Protein AF-0000000079068853 (afdb_homodimer)

Sequence (352 aa):
MLELAILGFLYDTPLHGYELRKRLTALIGHVRPVPESTLYPAIKRLEKAGLLARETQPGATAAPRQVLTLTGTGRAQLRDRLASPERADITDENRWFVLLAFLRHLPEPSAQADVLRRRLVFLEEPASFFYEGDRPLRAEEMEDPFRRGVLTIARATGEAELGWLRTTLESLDRHVMLELAILGFLYDTPLHGYELRKRLTALIGHVRPVPESTLYPAIKRLEKAGLLARETQPGATAAPRQVLTLTGTGRAQLRDRLASPERADITDENRWFVLLAFLRHLPEPSAQADVLRRRLVFLEEPASFFYEGDRPLRAEEMEDPFRRGVLTIARATGEAELGWLRTTLESLDRHV

Nearest PDB structures (foldseek):
  8ioi-assembly1_A  TM=6.111E-01  e=5.299E-07  Mycobacterium tuberculosis H37Rv
  5x11-assembly3_D  TM=4.585E-01  e=4.772E-07  Bacillus spizizenii str. W23
  5x11-assembly4_G  TM=4.896E-01  e=1.047E-06  Bacillus spizizenii str. W23
  5x11-assembly4_H  TM=4.583E-01  e=1.103E-06  Bacillus spizizenii str. W23
  5x11-assembly2_E  TM=4.587E-01  e=2.984E-06  Bacillus spizizenii str. W23

Structure (mmCIF, N/CA/C/O backbone):
data_AF-0000000079068853-model_v1
#
loop_
_entity.id
_entity.type
_entity.pdbx_description
1 polymer 'Helix-turn-helix transcriptional regulator'
#
loop_
_atom_site.group_PDB
_atom_site.id
_atom_site.type_symbol
_atom_site.label_atom_id
_atom_site.label_alt_id
_atom_site.label_comp_id
_atom_site.label_asym_id
_atom_site.label_entity_id
_atom_site.label_seq_id
_atom_site.pdbx_PDB_ins_code
_atom_site.Cartn_x
_atom_site.Cartn_y
_atom_site.Cartn_z
_atom_site.occupancy
_atom_site.B_iso_or_equiv
_atom_site.auth_seq_id
_atom_site.auth_comp_id
_atom_site.auth_asym_id
_atom_site.auth_atom_id
_atom_site.pdbx_PDB_model_num
ATOM 1 N N . MET A 1 1 ? 1.707 -4.082 -11.945 1 88.94 1 MET A N 1
ATOM 2 C CA . MET A 1 1 ? 1.135 -4.996 -10.961 1 88.94 1 MET A CA 1
ATOM 3 C C . MET A 1 1 ? 0.088 -5.902 -11.602 1 88.94 1 MET A C 1
ATOM 5 O O . MET A 1 1 ? 0.196 -7.129 -11.531 1 88.94 1 MET A O 1
ATOM 9 N N . LEU A 1 2 ? -0.67 -5.359 -12.477 1 93.5 2 LEU A N 1
ATOM 10 C CA . LEU A 1 2 ? -1.756 -6.129 -13.07 1 93.5 2 LEU A CA 1
ATOM 11 C C . LEU A 1 2 ? -1.21 -7.207 -14.008 1 93.5 2 LEU A C 1
ATOM 13 O O . LEU A 1 2 ? -1.595 -8.375 -13.906 1 93.5 2 LEU A O 1
ATOM 17 N N . GLU A 1 3 ? -0.265 -6.832 -14.812 1 96.5 3 GLU A N 1
ATOM 18 C CA . GLU A 1 3 ? 0.266 -7.789 -15.781 1 96.5 3 GLU A CA 1
ATOM 19 C C . GLU A 1 3 ? 0.997 -8.93 -15.078 1 96.5 3 GLU A C 1
ATOM 21 O O . GLU A 1 3 ? 0.876 -10.094 -15.477 1 96.5 3 GLU A O 1
ATOM 26 N N . LEU A 1 4 ? 1.761 -8.609 -14.086 1 97.31 4 LEU A N 1
ATOM 27 C CA . LEU A 1 4 ? 2.441 -9.656 -13.328 1 97.31 4 LEU A CA 1
ATOM 28 C C . LEU A 1 4 ? 1.437 -10.609 -12.695 1 97.31 4 LEU A C 1
ATOM 30 O O . LEU A 1 4 ? 1.631 -11.828 -12.719 1 97.31 4 LEU A O 1
ATOM 34 N N . ALA A 1 5 ? 0.392 -10.07 -12.172 1 97.56 5 ALA A N 1
ATOM 35 C CA . ALA A 1 5 ? -0.633 -10.883 -11.523 1 97.56 5 ALA A CA 1
ATOM 36 C C . ALA A 1 5 ? -1.357 -11.758 -12.539 1 97.56 5 ALA A C 1
ATOM 38 O O . ALA A 1 5 ? -1.679 -12.914 -12.258 1 97.56 5 ALA A O 1
ATOM 39 N N . ILE A 1 6 ? -1.577 -11.195 -13.703 1 98.06 6 ILE A N 1
ATOM 40 C CA . ILE A 1 6 ? -2.201 -11.984 -14.766 1 98.06 6 ILE A CA 1
ATOM 41 C C . ILE A 1 6 ? -1.315 -13.18 -15.109 1 98.06 6 ILE A C 1
ATOM 43 O O . ILE A 1 6 ? -1.776 -14.32 -15.102 1 98.06 6 ILE A O 1
ATOM 47 N N . LEU A 1 7 ? -0.045 -12.898 -15.406 1 98.44 7 LEU A N 1
ATOM 48 C CA . LEU A 1 7 ? 0.89 -13.961 -15.75 1 98.44 7 LEU A CA 1
ATOM 49 C C . LEU A 1 7 ? 0.996 -14.977 -14.617 1 98.44 7 LEU A C 1
ATOM 51 O O . LEU A 1 7 ? 1.046 -16.188 -14.859 1 98.44 7 LEU A O 1
ATOM 55 N N . GLY A 1 8 ? 1.03 -14.469 -13.438 1 98.44 8 GLY A N 1
ATOM 56 C CA . GLY A 1 8 ? 1.164 -15.328 -12.266 1 98.44 8 GLY A CA 1
ATOM 57 C C . GLY A 1 8 ? 0.011 -16.297 -12.109 1 98.44 8 GLY A C 1
ATOM 58 O O . GLY A 1 8 ? 0.224 -17.5 -11.906 1 98.44 8 GLY A O 1
ATOM 59 N N . PHE A 1 9 ? -1.192 -15.828 -12.172 1 97.94 9 PHE A N 1
ATOM 60 C CA . PHE A 1 9 ? -2.354 -16.703 -12.023 1 97.94 9 PHE A CA 1
ATOM 61 C C . PHE A 1 9 ? -2.424 -17.703 -13.164 1 97.94 9 PHE A C 1
ATOM 63 O O . PHE A 1 9 ? -2.76 -18.875 -12.953 1 97.94 9 PHE A O 1
ATOM 70 N N . LEU A 1 10 ? -2.066 -17.281 -14.359 1 98.06 10 LEU A N 1
ATOM 71 C CA . LEU A 1 10 ? -2.133 -18.172 -15.508 1 98.06 10 LEU A CA 1
ATOM 72 C C . LEU A 1 10 ? -0.995 -19.188 -15.469 1 98.06 10 LEU A C 1
ATOM 74 O O . LEU A 1 10 ? -1.064 -20.234 -16.125 1 98.06 10 LEU A O 1
ATOM 78 N N . TYR A 1 11 ? 0.081 -18.844 -14.852 1 97.81 11 TYR A N 1
ATOM 79 C CA . TYR A 1 11 ? 1.16 -19.797 -14.633 1 97.81 11 TYR A CA 1
ATOM 80 C C . TYR A 1 11 ? 0.673 -21 -13.828 1 97.81 11 TYR A C 1
ATOM 82 O O . TYR A 1 11 ? 1.101 -22.125 -14.062 1 97.81 11 TYR A O 1
ATOM 90 N N . ASP A 1 12 ? -0.224 -20.719 -12.922 1 95.06 12 ASP A N 1
ATOM 91 C CA . ASP A 1 12 ? -0.779 -21.766 -12.078 1 95.06 12 ASP A CA 1
ATOM 92 C C . ASP A 1 12 ? -1.714 -22.672 -12.875 1 95.06 12 ASP A C 1
ATOM 94 O O . ASP A 1 12 ? -1.683 -23.906 -12.719 1 95.06 12 ASP A O 1
ATOM 98 N N . THR A 1 13 ? -2.578 -22.062 -13.656 1 95 13 THR A N 1
ATOM 99 C CA . THR A 1 13 ? -3.566 -22.812 -14.422 1 95 13 THR A CA 1
ATOM 100 C C . THR A 1 13 ? -4.207 -21.922 -15.484 1 95 13 THR A C 1
ATOM 102 O O . THR A 1 13 ? -4.27 -20.703 -15.336 1 95 13 THR A O 1
ATOM 105 N N . PRO A 1 14 ? -4.613 -22.578 -16.578 1 96.5 14 PRO A N 1
ATOM 106 C CA . PRO A 1 14 ? -5.449 -21.812 -17.5 1 96.5 14 PRO A CA 1
ATOM 107 C C . PRO A 1 14 ? -6.742 -21.312 -16.859 1 96.5 14 PRO A C 1
ATOM 109 O O . PRO A 1 14 ? -7.32 -22 -16.016 1 96.5 14 PRO A O 1
ATOM 112 N N . LEU A 1 15 ? -7.168 -20.109 -17.266 1 96.31 15 LEU A N 1
ATOM 113 C CA . LEU A 1 15 ? -8.359 -19.531 -16.656 1 96.31 15 LEU A CA 1
ATOM 114 C C . LEU A 1 15 ? -9.211 -18.812 -17.688 1 96.31 15 LEU A C 1
ATOM 116 O O . LEU A 1 15 ? -8.688 -18.281 -18.672 1 96.31 15 LEU A O 1
ATOM 120 N N . HIS A 1 16 ? -10.523 -18.828 -17.406 1 94.69 16 HIS A N 1
ATOM 121 C CA . HIS A 1 16 ? -11.383 -17.922 -18.141 1 94.69 16 HIS A CA 1
ATOM 122 C C . HIS A 1 16 ? -11.281 -16.5 -17.609 1 94.69 16 HIS A C 1
ATOM 124 O O . HIS A 1 16 ? -10.805 -16.281 -16.484 1 94.69 16 HIS A O 1
ATOM 130 N N . GLY A 1 17 ? -11.672 -15.578 -18.469 1 93.38 17 GLY A N 1
ATOM 131 C CA . GLY A 1 17 ? -11.586 -14.18 -18.094 1 93.38 17 GLY A CA 1
ATOM 132 C C . GLY A 1 17 ? -12.289 -13.859 -16.797 1 93.38 17 GLY A C 1
ATOM 133 O O . GLY A 1 17 ? -11.758 -13.109 -15.961 1 93.38 17 GLY A O 1
ATOM 134 N N . TYR A 1 18 ? -13.367 -14.484 -16.641 1 91.75 18 TYR A N 1
ATOM 135 C CA . TYR A 1 18 ? -14.164 -14.234 -15.445 1 91.75 18 TYR A CA 1
ATOM 136 C C . TYR A 1 18 ? -13.43 -14.68 -14.188 1 91.75 18 TYR A C 1
ATOM 138 O O . TYR A 1 18 ? -13.352 -13.938 -13.203 1 91.75 18 TYR A O 1
ATOM 146 N N . GLU A 1 19 ? -12.984 -15.836 -14.172 1 93.69 19 GLU A N 1
ATOM 147 C CA . GLU A 1 19 ? -12.266 -16.375 -13.023 1 93.69 19 GLU A CA 1
ATOM 148 C C . GLU A 1 19 ? -10.977 -15.602 -12.766 1 93.69 19 GLU A C 1
ATOM 150 O O . GLU A 1 19 ? -10.609 -15.359 -11.609 1 93.69 19 GLU A O 1
ATOM 155 N N . LEU A 1 20 ? -10.32 -15.266 -13.805 1 95.75 20 LEU A N 1
ATOM 156 C CA . LEU A 1 20 ? -9.109 -14.461 -13.68 1 95.75 20 LEU A CA 1
ATOM 157 C C . LEU A 1 20 ? -9.406 -13.125 -13 1 95.75 20 LEU A C 1
ATOM 159 O O . LEU A 1 20 ? -8.688 -12.711 -12.094 1 95.75 20 LEU A O 1
ATOM 163 N N . ARG A 1 21 ? -10.469 -12.492 -13.398 1 94.62 21 ARG A N 1
ATOM 164 C CA . ARG A 1 21 ? -10.844 -11.211 -12.82 1 94.62 21 ARG A CA 1
ATOM 165 C C . ARG A 1 21 ? -11.141 -11.352 -11.328 1 94.62 21 ARG A C 1
ATOM 167 O O . ARG A 1 21 ? -10.75 -10.492 -10.531 1 94.62 21 ARG A O 1
ATOM 174 N N . LYS A 1 22 ? -11.797 -12.391 -10.977 1 92.94 22 LYS A N 1
ATOM 175 C CA . LYS A 1 22 ? -12.133 -12.641 -9.578 1 92.94 22 LYS A CA 1
ATOM 176 C C . LYS A 1 22 ? -10.867 -12.781 -8.727 1 92.94 22 LYS A C 1
ATOM 178 O O . LYS A 1 22 ? -10.758 -12.156 -7.668 1 92.94 22 LYS A O 1
ATOM 183 N N . ARG A 1 23 ? -9.945 -13.539 -9.203 1 94.88 23 ARG A N 1
ATOM 184 C CA . ARG A 1 23 ? -8.711 -13.758 -8.469 1 94.88 23 ARG A CA 1
ATOM 185 C C . ARG A 1 23 ? -7.867 -12.492 -8.406 1 94.88 23 ARG A C 1
ATOM 187 O O . ARG A 1 23 ? -7.273 -12.18 -7.371 1 94.88 23 ARG A O 1
ATOM 194 N N . LEU A 1 24 ? -7.859 -11.805 -9.508 1 95.69 24 LEU A N 1
ATOM 195 C CA . LEU A 1 24 ? -7.133 -10.547 -9.555 1 95.69 24 LEU A CA 1
ATOM 196 C C . LEU A 1 24 ? -7.727 -9.539 -8.57 1 95.69 24 LEU A C 1
ATOM 198 O O . LEU A 1 24 ? -6.988 -8.859 -7.852 1 95.69 24 LEU A O 1
ATOM 202 N N . THR A 1 25 ? -9.031 -9.477 -8.523 1 93 25 THR A N 1
ATOM 203 C CA . THR A 1 25 ? -9.711 -8.555 -7.621 1 93 25 THR A CA 1
ATOM 204 C C . THR A 1 25 ? -9.375 -8.875 -6.168 1 93 25 THR A C 1
ATOM 206 O O . THR A 1 25 ? -9.156 -7.969 -5.363 1 93 25 THR A O 1
ATOM 209 N N . ALA A 1 26 ? -9.312 -10.094 -5.848 1 92.44 26 ALA A N 1
ATOM 210 C CA . ALA A 1 26 ? -8.984 -10.508 -4.484 1 92.44 26 ALA A CA 1
ATOM 211 C C . ALA A 1 26 ? -7.555 -10.117 -4.121 1 92.44 26 ALA A C 1
ATOM 213 O O . ALA A 1 26 ? -7.301 -9.625 -3.02 1 92.44 26 ALA A O 1
ATOM 214 N N . LEU A 1 27 ? -6.664 -10.258 -5.023 1 94.06 27 LEU A N 1
ATOM 215 C CA . LEU A 1 27 ? -5.246 -10.094 -4.727 1 94.06 27 LEU A CA 1
ATOM 216 C C . LEU A 1 27 ? -4.84 -8.633 -4.809 1 94.06 27 LEU A C 1
ATOM 218 O O . LEU A 1 27 ? -4.082 -8.141 -3.965 1 94.06 27 LEU A O 1
ATOM 222 N N . ILE A 1 28 ? -5.344 -7.992 -5.824 1 90.5 28 ILE A N 1
ATOM 223 C CA . ILE A 1 28 ? -4.797 -6.66 -6.035 1 90.5 28 ILE A CA 1
ATOM 224 C C . ILE A 1 28 ? -5.914 -5.621 -5.957 1 90.5 28 ILE A C 1
ATOM 226 O O . ILE A 1 28 ? -5.656 -4.418 -5.969 1 90.5 28 ILE A O 1
ATOM 230 N N . GLY A 1 29 ? -7.207 -6.207 -5.977 1 71.5 29 GLY A N 1
ATOM 231 C CA . GLY A 1 29 ? -8.352 -5.316 -6.086 1 71.5 29 GLY A CA 1
ATOM 232 C C . GLY A 1 29 ? -8.836 -4.801 -4.746 1 71.5 29 GLY A C 1
ATOM 233 O O . GLY A 1 29 ? -9.953 -4.277 -4.641 1 71.5 29 GLY A O 1
ATOM 234 N N . HIS A 1 30 ? -8.109 -5.266 -3.639 1 62.53 30 HIS A N 1
ATOM 235 C CA . HIS A 1 30 ? -8.633 -4.93 -2.318 1 62.53 30 HIS A CA 1
ATOM 236 C C . HIS A 1 30 ? -9.531 -3.699 -2.381 1 62.53 30 HIS A C 1
ATOM 238 O O . HIS A 1 30 ? -10.562 -3.641 -1.705 1 62.53 30 HIS A O 1
ATOM 244 N N . VAL A 1 31 ? -9 -2.586 -3.066 1 55.19 31 VAL A N 1
ATOM 245 C CA . VAL A 1 31 ? -9.562 -1.239 -3.082 1 55.19 31 VAL A CA 1
ATOM 246 C C . VAL A 1 31 ? -10.805 -1.206 -3.979 1 55.19 31 VAL A C 1
ATOM 248 O O . VAL A 1 31 ? -11.797 -0.563 -3.646 1 55.19 31 VAL A O 1
ATOM 251 N N . ARG A 1 32 ? -10.719 -1.791 -5.004 1 63.94 32 ARG A N 1
ATOM 252 C CA . ARG A 1 32 ? -11.68 -1.741 -6.102 1 63.94 32 ARG A CA 1
ATOM 253 C C . ARG A 1 32 ? -11.516 -2.947 -7.023 1 63.94 32 ARG A C 1
ATOM 255 O O . ARG A 1 32 ? -10.406 -3.285 -7.426 1 63.94 32 ARG A O 1
ATOM 262 N N . PRO A 1 33 ? -12.711 -3.516 -7.211 1 79.38 33 PRO A N 1
ATOM 263 C CA . PRO A 1 33 ? -12.617 -4.613 -8.18 1 79.38 33 PRO A CA 1
ATOM 264 C C . PRO A 1 33 ? -11.883 -4.211 -9.453 1 79.38 33 PRO A C 1
ATOM 266 O O . PRO A 1 33 ? -11.93 -3.045 -9.859 1 79.38 33 PRO A O 1
ATOM 269 N N . VAL A 1 34 ? -11.07 -5.02 -9.984 1 90.62 34 VAL A N 1
ATOM 270 C CA . VAL A 1 34 ? -10.422 -4.789 -11.273 1 90.62 34 VAL A CA 1
ATOM 271 C C . VAL A 1 34 ? -11.477 -4.656 -12.367 1 90.62 34 VAL A C 1
ATOM 273 O O . VAL A 1 34 ? -12.156 -5.625 -12.703 1 90.62 34 VAL A O 1
ATOM 276 N N . PRO A 1 35 ? -11.562 -3.422 -12.82 1 91.5 35 PRO A N 1
ATOM 277 C CA . PRO A 1 35 ? -12.57 -3.256 -13.867 1 91.5 35 PRO A CA 1
ATOM 278 C C . PRO A 1 35 ? -12.258 -4.07 -15.125 1 91.5 35 PRO A C 1
ATOM 280 O O . PRO A 1 35 ? -11.086 -4.238 -15.477 1 91.5 35 PRO A O 1
ATOM 283 N N . GLU A 1 36 ? -13.328 -4.477 -15.812 1 92.19 36 GLU A N 1
ATOM 284 C CA . GLU A 1 36 ? -13.172 -5.184 -17.078 1 92.19 36 GLU A CA 1
ATOM 285 C C . GLU A 1 36 ? -12.469 -4.309 -18.109 1 92.19 36 GLU A C 1
ATOM 287 O O . GLU A 1 36 ? -11.688 -4.805 -18.922 1 92.19 36 GLU A O 1
ATOM 292 N N . SER A 1 37 ? -12.773 -3.041 -18.109 1 94.19 37 SER A N 1
ATOM 293 C CA . SER A 1 37 ? -12.234 -2.088 -19.078 1 94.19 37 SER A CA 1
ATOM 294 C C . SER A 1 37 ? -10.719 -1.946 -18.922 1 94.19 37 SER A C 1
ATOM 296 O O . SER A 1 37 ? -10.047 -1.449 -19.828 1 94.19 37 SER A O 1
ATOM 298 N N . THR A 1 38 ? -10.156 -2.414 -17.828 1 94.12 38 THR A N 1
ATOM 299 C CA . THR A 1 38 ? -8.719 -2.406 -17.594 1 94.12 38 THR A CA 1
ATOM 300 C C . THR A 1 38 ? -8.117 -3.771 -17.891 1 94.12 38 THR A C 1
ATOM 302 O O . THR A 1 38 ? -7.035 -3.861 -18.484 1 94.12 38 THR A O 1
ATOM 305 N N . LEU A 1 39 ? -8.82 -4.812 -17.453 1 95.69 39 LEU A N 1
ATOM 306 C CA . LEU A 1 39 ? -8.312 -6.18 -17.531 1 95.69 39 LEU A CA 1
ATOM 307 C C . LEU A 1 39 ? -8.18 -6.633 -18.984 1 95.69 39 LEU A C 1
ATOM 309 O O . LEU A 1 39 ? -7.141 -7.156 -19.391 1 95.69 39 LEU A O 1
ATOM 313 N N . TYR A 1 40 ? -9.148 -6.383 -19.781 1 95.44 40 TYR A N 1
ATOM 314 C CA . TYR A 1 40 ? -9.188 -7.004 -21.094 1 95.44 40 TYR A CA 1
ATOM 315 C C . TYR A 1 40 ? -8.195 -6.348 -22.047 1 95.44 40 TYR A C 1
ATOM 317 O O . TYR A 1 40 ? -7.52 -7.031 -22.812 1 95.44 40 TYR A O 1
ATOM 325 N N . PRO A 1 41 ? -8.062 -5.066 -22.031 1 97.25 41 PRO A N 1
ATOM 326 C CA . PRO A 1 41 ? -6.969 -4.48 -22.812 1 97.25 41 PRO A CA 1
ATOM 327 C C . PRO A 1 41 ? -5.598 -5.008 -22.391 1 97.25 41 PRO A C 1
ATOM 329 O O . PRO A 1 41 ? -4.727 -5.219 -23.234 1 97.25 41 PRO A O 1
ATOM 332 N N . ALA A 1 42 ? -5.398 -5.219 -21.094 1 97.44 42 ALA A N 1
ATOM 333 C CA . ALA A 1 42 ? -4.137 -5.781 -20.609 1 97.44 42 ALA A CA 1
ATOM 334 C C . ALA A 1 42 ? -3.922 -7.191 -21.156 1 97.44 42 ALA A C 1
ATOM 336 O O . ALA A 1 42 ? -2.82 -7.535 -21.594 1 97.44 42 ALA A O 1
ATOM 337 N N . ILE A 1 43 ? -4.961 -7.949 -21.141 1 97.25 43 ILE A N 1
ATOM 338 C CA . ILE A 1 43 ? -4.895 -9.305 -21.688 1 97.25 43 ILE A CA 1
ATOM 339 C C . ILE A 1 43 ? -4.543 -9.242 -23.172 1 97.25 43 ILE A C 1
ATOM 341 O O . ILE A 1 43 ? -3.693 -10 -23.641 1 97.25 43 ILE A O 1
ATOM 345 N N . LYS A 1 44 ? -5.18 -8.375 -23.859 1 97.06 44 LYS A N 1
ATOM 346 C CA . LYS A 1 44 ? -4.93 -8.219 -25.281 1 97.06 44 LYS A CA 1
ATOM 347 C C . LYS A 1 44 ? -3.475 -7.844 -25.547 1 97.06 44 LYS A C 1
ATOM 349 O O . LYS A 1 44 ? -2.852 -8.367 -26.469 1 97.06 44 LYS A O 1
ATOM 354 N N . ARG A 1 45 ? -2.932 -6.922 -24.781 1 98 45 ARG A N 1
ATOM 355 C CA . ARG A 1 45 ? -1.537 -6.512 -24.906 1 98 45 ARG A CA 1
ATOM 356 C C . ARG A 1 45 ? -0.598 -7.695 -24.688 1 98 45 ARG A C 1
ATOM 358 O O . ARG A 1 45 ? 0.377 -7.867 -25.422 1 98 45 ARG A O 1
ATOM 365 N N . LEU A 1 46 ? -0.882 -8.492 -23.703 1 98.31 46 LEU A N 1
ATOM 366 C CA . LEU A 1 46 ? -0.047 -9.641 -23.375 1 98.31 46 LEU A CA 1
ATOM 367 C C . LEU A 1 46 ? -0.135 -10.695 -24.469 1 98.31 46 LEU A C 1
ATOM 369 O O . LEU A 1 46 ? 0.858 -11.359 -24.781 1 98.31 46 LEU A O 1
ATOM 373 N N . GLU A 1 47 ? -1.296 -10.867 -25.016 1 97.62 47 GLU A N 1
ATOM 374 C CA . GLU A 1 47 ? -1.479 -11.789 -26.125 1 97.62 47 GLU A CA 1
ATOM 375 C C . GLU A 1 47 ? -0.693 -11.328 -27.359 1 97.62 47 GLU A C 1
ATOM 377 O O . GLU A 1 47 ? -0.007 -12.133 -27.984 1 97.62 47 GLU A O 1
ATOM 382 N N . LYS A 1 48 ? -0.819 -10.047 -27.672 1 98 48 LYS A N 1
ATOM 383 C CA . LYS A 1 48 ? -0.102 -9.484 -28.812 1 98 48 LYS A CA 1
ATOM 384 C C . LYS A 1 48 ? 1.407 -9.633 -28.641 1 98 48 LYS A C 1
ATOM 386 O O . LYS A 1 48 ? 2.133 -9.836 -29.625 1 98 48 LYS A O 1
ATOM 391 N N . ALA A 1 49 ? 1.855 -9.586 -27.422 1 98.19 49 ALA A N 1
ATOM 392 C CA . ALA A 1 49 ? 3.277 -9.719 -27.109 1 98.19 49 ALA A CA 1
ATOM 393 C C . ALA A 1 49 ? 3.703 -11.188 -27.109 1 98.19 49 ALA A C 1
ATOM 395 O O . ALA A 1 49 ? 4.879 -11.5 -26.906 1 98.19 49 ALA A O 1
ATOM 396 N N . GLY A 1 50 ? 2.719 -12.086 -27.25 1 98.19 50 GLY A N 1
ATOM 397 C CA . GLY A 1 50 ? 3.008 -13.508 -27.344 1 98.19 50 GLY A CA 1
ATOM 398 C C . GLY A 1 50 ? 3.156 -14.18 -25.984 1 98.19 50 GLY A C 1
ATOM 399 O O . GLY A 1 50 ? 3.699 -15.281 -25.891 1 98.19 50 GLY A O 1
ATOM 400 N N . LEU A 1 51 ? 2.717 -13.586 -24.922 1 98.5 51 LEU A N 1
ATOM 401 C CA . LEU A 1 51 ? 2.934 -14.086 -23.562 1 98.5 51 LEU A CA 1
ATOM 402 C C . LEU A 1 51 ? 1.782 -14.992 -23.141 1 98.5 51 LEU A C 1
ATOM 404 O O . LEU A 1 51 ? 1.941 -15.82 -22.234 1 98.5 51 LEU A O 1
ATOM 408 N N . LEU A 1 52 ? 0.606 -14.789 -23.656 1 97.62 52 LEU A N 1
ATOM 409 C CA . LEU A 1 52 ? -0.5 -15.703 -23.406 1 97.62 52 LEU A CA 1
ATOM 410 C C . LEU A 1 52 ? -1.293 -15.953 -24.688 1 97.62 52 LEU A C 1
ATOM 412 O O . LEU A 1 52 ? -1.093 -15.273 -25.703 1 97.62 52 LEU A O 1
ATOM 416 N N . ALA A 1 53 ? -2.033 -17.031 -24.672 1 97.06 53 ALA A N 1
ATOM 417 C CA . ALA A 1 53 ? -2.902 -17.422 -25.781 1 97.06 53 ALA A CA 1
ATOM 418 C C . ALA A 1 53 ? -4.348 -17.562 -25.328 1 97.06 53 ALA A C 1
ATOM 420 O O . ALA A 1 53 ? -4.605 -17.844 -24.156 1 97.06 53 ALA A O 1
ATOM 421 N N . ARG A 1 54 ? -5.188 -17.281 -26.266 1 93 54 ARG A N 1
ATOM 422 C CA . ARG A 1 54 ? -6.621 -17.391 -26.031 1 93 54 ARG A CA 1
ATOM 423 C C . ARG A 1 54 ? -7.2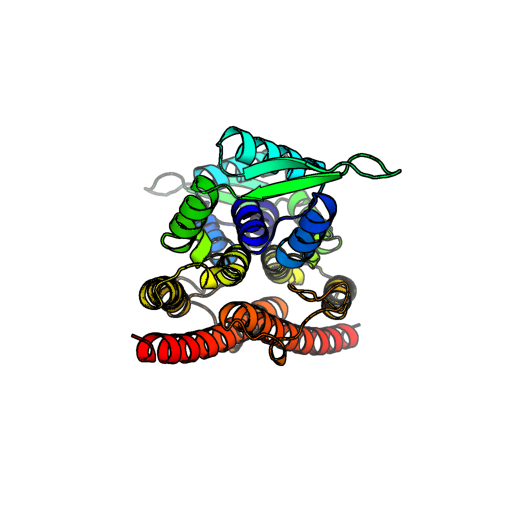46 -18.453 -26.938 1 93 54 ARG A C 1
ATOM 425 O O . ARG A 1 54 ? -6.98 -18.469 -28.141 1 93 54 ARG A O 1
ATOM 432 N N . GLU A 1 55 ? -7.91 -19.375 -26.359 1 89.5 55 GLU A N 1
ATOM 433 C CA . GLU A 1 55 ? -8.594 -20.391 -27.156 1 89.5 55 GLU A CA 1
ATOM 434 C C . GLU A 1 55 ? -10.078 -20.453 -26.797 1 89.5 55 GLU A C 1
ATOM 436 O O . GLU A 1 55 ? -10.445 -20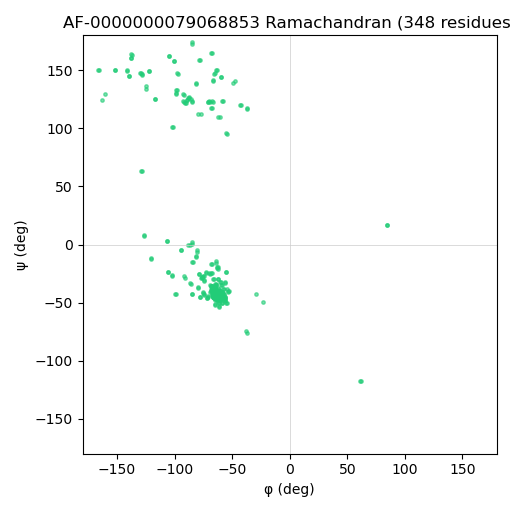.375 -25.625 1 89.5 55 GLU A O 1
ATOM 441 N N . THR A 1 56 ? -10.812 -20.531 -27.844 1 83.81 56 THR A N 1
ATOM 442 C CA . THR A 1 56 ? -12.25 -20.656 -27.641 1 83.81 56 THR A CA 1
ATOM 443 C C . THR A 1 56 ? -12.617 -22.109 -27.297 1 83.81 56 THR A C 1
ATOM 445 O O . THR A 1 56 ? -12.164 -23.031 -27.969 1 83.81 56 THR A O 1
ATOM 448 N N . GLN A 1 57 ? -13.031 -22.344 -26.156 1 74.06 57 GLN A N 1
ATOM 449 C CA . GLN A 1 57 ? -13.539 -23.672 -25.828 1 74.06 57 GLN A CA 1
ATOM 450 C C . GLN A 1 57 ? -15.016 -23.797 -26.188 1 74.06 57 GLN A C 1
ATOM 452 O O . GLN A 1 57 ? -15.805 -22.891 -25.906 1 74.06 57 GLN A O 1
ATOM 457 N N . PRO A 1 58 ? -15.281 -24.891 -27.031 1 62.44 58 PRO A N 1
ATOM 458 C CA . PRO A 1 58 ? -16.656 -25.109 -27.469 1 62.44 58 PRO A CA 1
ATOM 459 C C . PRO A 1 58 ? -17.641 -25.219 -26.312 1 62.44 58 PRO A C 1
ATOM 461 O O . PRO A 1 58 ? -17.297 -25.766 -25.25 1 62.44 58 PRO A O 1
ATOM 464 N N . GLY A 1 59 ? -18.234 -24.219 -26 1 57 59 GLY A N 1
ATOM 465 C CA . GLY A 1 59 ? -19.266 -24.469 -25 1 57 59 GLY A CA 1
ATOM 466 C C . GLY A 1 59 ? -20.453 -25.234 -25.531 1 57 59 GLY A C 1
ATOM 467 O O . GLY A 1 59 ? -20.672 -25.266 -26.75 1 57 59 GLY A O 1
ATOM 468 N N . ALA A 1 60 ? -20.844 -26.453 -24.953 1 54.19 60 ALA A N 1
ATOM 469 C CA . ALA A 1 60 ? -22.016 -27.156 -25.484 1 54.19 60 ALA A CA 1
ATOM 470 C C . ALA A 1 60 ? -23.109 -26.172 -25.906 1 54.19 60 ALA A C 1
ATOM 472 O O . ALA A 1 60 ? -23.625 -26.234 -27.031 1 54.19 60 ALA A O 1
ATOM 473 N N . THR A 1 61 ? -23.781 -25.641 -24.984 1 55.78 61 THR A N 1
ATOM 474 C CA . THR A 1 61 ? -24.969 -24.828 -25.172 1 55.78 61 THR A CA 1
ATOM 475 C C . THR A 1 61 ? -24.672 -23.344 -24.938 1 55.78 61 THR A C 1
ATOM 477 O O . THR A 1 61 ? -25.484 -22.484 -25.25 1 55.78 61 THR A O 1
ATOM 480 N N . ALA A 1 62 ? -23.641 -23.047 -24.188 1 57.91 62 ALA A N 1
ATOM 481 C CA . ALA A 1 62 ? -23.438 -21.688 -23.688 1 57.91 62 ALA A CA 1
ATOM 482 C C . ALA A 1 62 ? -22.406 -20.938 -24.531 1 57.91 62 ALA A C 1
ATOM 484 O O . ALA A 1 62 ? -21.625 -21.547 -25.25 1 57.91 62 ALA A O 1
ATOM 485 N N . ALA A 1 63 ? -22.5 -19.672 -24.453 1 59.69 63 ALA A N 1
ATOM 486 C CA . ALA A 1 63 ? -21.609 -18.719 -25.125 1 59.69 63 ALA A CA 1
ATOM 487 C C . ALA A 1 63 ? -20.156 -19.156 -25.016 1 59.69 63 ALA A C 1
ATOM 489 O O . ALA A 1 63 ? -19.719 -19.578 -23.953 1 59.69 63 ALA A O 1
ATOM 490 N N . PRO A 1 64 ? -19.625 -19.344 -26.141 1 61.38 64 PRO A N 1
ATOM 491 C CA . PRO A 1 64 ? -18.203 -19.734 -26.156 1 61.38 64 PRO A CA 1
ATOM 492 C C . PRO A 1 64 ? -17.391 -19.031 -25.078 1 61.38 64 PRO A C 1
ATOM 494 O O . PRO A 1 64 ? -17.578 -17.828 -24.828 1 61.38 64 PRO A O 1
ATOM 497 N N . ARG A 1 65 ? -16.828 -19.766 -24.156 1 78.38 65 ARG A N 1
ATOM 498 C CA . ARG A 1 65 ? -15.945 -19.172 -23.156 1 78.38 65 ARG A CA 1
ATOM 499 C C . ARG A 1 65 ? -14.492 -19.219 -23.609 1 78.38 65 ARG A C 1
ATOM 501 O O . ARG A 1 65 ? -14.039 -20.219 -24.172 1 78.38 65 ARG A O 1
ATOM 508 N N . GLN A 1 66 ? -13.859 -18.125 -23.547 1 88.5 66 GLN A N 1
ATOM 509 C CA . GLN A 1 66 ? -12.445 -18.016 -23.906 1 88.5 66 GLN A CA 1
ATOM 510 C C . GLN A 1 66 ? -11.547 -18.375 -22.734 1 88.5 66 GLN A C 1
ATOM 512 O O . GLN A 1 66 ? -11.734 -17.875 -21.625 1 88.5 66 GLN A O 1
ATOM 517 N N . VAL A 1 67 ? -10.703 -19.391 -23.047 1 95.56 67 VAL A N 1
ATOM 518 C CA . VAL A 1 67 ? -9.742 -19.812 -22.031 1 95.56 67 VAL A CA 1
ATOM 519 C C . VAL A 1 67 ? -8.391 -19.156 -22.312 1 95.56 67 VAL A C 1
ATOM 521 O O . VAL A 1 67 ? -7.918 -19.156 -23.453 1 95.56 67 VAL A O 1
ATOM 524 N N . LEU A 1 68 ? -7.812 -18.609 -21.266 1 97.69 68 LEU A N 1
ATOM 525 C CA . LEU A 1 68 ? -6.496 -17.969 -21.328 1 97.69 68 LEU A CA 1
ATOM 526 C C . LEU A 1 68 ? -5.414 -18.922 -20.828 1 97.69 68 LEU A C 1
ATOM 528 O O . LEU A 1 68 ? -5.562 -19.531 -19.75 1 97.69 68 LEU A O 1
ATOM 532 N N . THR A 1 69 ? -4.359 -19.062 -21.609 1 97.62 69 THR A N 1
ATOM 533 C CA . THR A 1 69 ? -3.227 -19.906 -21.234 1 97.62 69 THR A CA 1
ATOM 534 C C . THR A 1 69 ? -1.912 -19.156 -21.391 1 97.62 69 THR A C 1
ATOM 536 O O . THR A 1 69 ? -1.781 -18.312 -22.297 1 97.62 69 THR A O 1
ATOM 539 N N . LEU A 1 70 ? -0.979 -19.484 -20.531 1 97.56 70 LEU A N 1
ATOM 540 C CA . LEU A 1 70 ? 0.346 -18.891 -20.672 1 97.56 70 LEU A CA 1
ATOM 541 C C . LEU A 1 70 ? 1.167 -19.625 -21.719 1 97.56 70 LEU A C 1
ATOM 543 O O . LEU A 1 70 ? 1.134 -20.859 -21.797 1 97.56 70 LEU A O 1
ATOM 547 N N . THR A 1 71 ? 1.87 -18.859 -22.5 1 98.06 71 THR A N 1
ATOM 548 C CA . THR A 1 71 ? 2.797 -19.484 -23.438 1 98.06 71 THR A CA 1
ATOM 549 C C . THR A 1 71 ? 4.137 -19.766 -22.766 1 98.06 71 THR A C 1
ATOM 551 O O . THR A 1 71 ? 4.359 -19.375 -21.625 1 98.06 71 THR A O 1
ATOM 554 N N . GLY A 1 72 ? 5.012 -20.469 -23.547 1 98.12 72 GLY A N 1
ATOM 555 C CA . GLY A 1 72 ? 6.367 -20.656 -23.062 1 98.12 72 GLY A CA 1
ATOM 556 C C . GLY A 1 72 ? 7.094 -19.359 -22.797 1 98.12 72 GLY A C 1
ATOM 557 O O . GLY A 1 72 ? 7.785 -19.219 -21.781 1 98.12 72 GLY A O 1
ATOM 558 N N . THR A 1 73 ? 6.914 -18.469 -23.688 1 98.38 73 THR A N 1
ATOM 559 C CA . THR A 1 73 ? 7.52 -17.141 -23.547 1 98.38 73 THR A CA 1
ATOM 560 C C . THR A 1 73 ? 6.961 -16.422 -22.312 1 98.38 73 THR A C 1
ATOM 562 O O . THR A 1 73 ? 7.703 -15.742 -21.594 1 98.38 73 THR A O 1
ATOM 565 N N . GLY A 1 74 ? 5.66 -16.547 -22.109 1 98.38 74 GLY A N 1
ATOM 566 C CA . GLY A 1 74 ? 5.035 -15.945 -20.938 1 98.38 74 GLY A CA 1
ATOM 567 C C . GLY A 1 74 ? 5.559 -16.5 -19.625 1 98.38 74 GLY A C 1
ATOM 568 O O . GLY A 1 74 ? 5.777 -15.75 -18.672 1 98.38 74 GLY A O 1
ATOM 569 N N . ARG A 1 75 ? 5.773 -17.781 -19.609 1 98.19 75 ARG A N 1
ATOM 570 C CA . ARG A 1 75 ? 6.324 -18.438 -18.422 1 98.19 75 ARG A CA 1
ATOM 571 C C . ARG A 1 75 ? 7.734 -17.938 -18.125 1 98.19 75 ARG A C 1
ATOM 573 O O . ARG A 1 75 ? 8.062 -17.641 -16.984 1 98.19 75 ARG A O 1
ATOM 580 N N . ALA A 1 76 ? 8.477 -17.828 -19.203 1 98 76 ALA A N 1
ATOM 581 C CA . ALA A 1 76 ? 9.844 -17.344 -19.047 1 98 76 ALA A CA 1
ATOM 582 C C . ALA A 1 76 ? 9.867 -15.898 -18.578 1 98 76 ALA A C 1
ATOM 584 O O . ALA A 1 76 ? 10.672 -15.531 -17.719 1 98 76 ALA A O 1
ATOM 585 N N . GLN A 1 77 ? 9.023 -15.133 -19.125 1 97.81 77 GLN A N 1
ATOM 586 C CA . GLN A 1 77 ? 8.969 -13.727 -18.766 1 97.81 77 GLN A CA 1
ATOM 587 C C . GLN A 1 77 ? 8.555 -13.555 -17.297 1 97.81 77 GLN A C 1
ATOM 589 O O . GLN A 1 77 ? 9.086 -12.695 -16.594 1 97.81 77 GLN A O 1
ATOM 594 N N . LEU A 1 78 ? 7.566 -14.344 -16.875 1 98.19 78 LEU A N 1
ATOM 595 C CA . LEU A 1 78 ? 7.176 -14.273 -15.461 1 98.19 78 LEU A CA 1
ATOM 596 C C . LEU A 1 78 ? 8.359 -14.562 -14.555 1 98.19 78 LEU A C 1
ATOM 598 O O . LEU A 1 78 ? 8.625 -13.812 -13.609 1 98.19 78 LEU A O 1
ATOM 602 N N . ARG A 1 79 ? 9.062 -15.586 -14.867 1 98.25 79 ARG A N 1
ATOM 603 C CA . ARG A 1 79 ? 10.203 -15.977 -14.039 1 98.25 79 ARG A CA 1
ATOM 604 C C . ARG A 1 79 ? 11.273 -14.891 -14.039 1 98.25 79 ARG A C 1
ATOM 606 O O . ARG A 1 79 ? 11.867 -14.594 -12.992 1 98.25 79 ARG A O 1
ATOM 613 N N . ASP A 1 80 ? 11.477 -14.328 -15.195 1 97.69 80 ASP A N 1
ATOM 614 C CA . ASP A 1 80 ? 12.461 -13.25 -15.297 1 97.69 80 ASP A CA 1
ATOM 615 C C . ASP A 1 80 ? 12.055 -12.055 -14.438 1 97.69 80 ASP A C 1
ATOM 617 O O . ASP A 1 80 ? 12.891 -11.477 -13.734 1 97.69 80 ASP A O 1
ATOM 621 N N . ARG A 1 81 ? 10.805 -11.688 -14.469 1 97.69 81 ARG A N 1
ATOM 622 C CA . ARG A 1 81 ? 10.305 -10.555 -13.703 1 97.69 81 ARG A CA 1
ATOM 623 C C . ARG A 1 81 ? 10.359 -10.836 -12.203 1 97.69 81 ARG A C 1
ATOM 625 O O . ARG A 1 81 ? 10.672 -9.945 -11.414 1 97.69 81 ARG A O 1
ATOM 632 N N . LEU A 1 82 ? 10.086 -12.07 -11.82 1 98.44 82 LEU A N 1
ATOM 633 C CA . LEU A 1 82 ? 10.156 -12.445 -10.406 1 98.44 82 LEU A CA 1
ATOM 634 C C . LEU A 1 82 ? 11.594 -12.406 -9.906 1 98.44 82 LEU A C 1
ATOM 636 O O . LEU A 1 82 ? 11.852 -12 -8.773 1 98.44 82 LEU A O 1
ATOM 640 N N . ALA A 1 83 ? 12.484 -12.789 -10.734 1 98.06 83 ALA A N 1
ATOM 641 C CA . ALA A 1 83 ? 13.883 -12.891 -10.344 1 98.06 83 ALA A CA 1
ATOM 642 C C . ALA A 1 83 ? 14.539 -11.516 -10.281 1 98.06 83 ALA A C 1
ATOM 644 O O . ALA A 1 83 ? 15.531 -11.32 -9.562 1 98.06 83 ALA A O 1
ATOM 645 N N . SER A 1 84 ? 14.031 -10.578 -11.094 1 97.31 84 SER A N 1
ATOM 646 C CA . SER A 1 84 ? 14.617 -9.25 -11.18 1 97.31 84 SER A CA 1
ATOM 647 C C . SER A 1 84 ? 13.562 -8.164 -10.984 1 97.31 84 SER A C 1
ATOM 649 O O . SER A 1 84 ? 13.367 -7.316 -11.859 1 97.31 84 SER A O 1
ATOM 651 N N . PRO A 1 85 ? 13 -8.188 -9.797 1 97.06 85 PRO A N 1
ATOM 652 C CA . PRO A 1 85 ? 11.969 -7.176 -9.562 1 97.06 85 PRO A CA 1
ATOM 653 C C . PRO A 1 85 ? 12.516 -5.75 -9.586 1 97.06 85 PRO A C 1
ATOM 655 O O . PRO A 1 85 ? 13.672 -5.527 -9.219 1 97.06 85 PRO A O 1
ATOM 658 N N . GLU A 1 86 ? 11.734 -4.863 -10.023 1 93.62 86 GLU A N 1
ATOM 659 C CA . GLU A 1 86 ? 12.078 -3.447 -9.953 1 93.62 86 GLU A CA 1
ATOM 660 C C . GLU A 1 86 ? 12.102 -2.951 -8.516 1 93.62 86 GLU A C 1
ATOM 662 O O . GLU A 1 86 ? 11.547 -3.6 -7.621 1 93.62 86 GLU A O 1
ATOM 667 N N . ARG A 1 87 ? 12.703 -1.798 -8.344 1 91.81 87 ARG A N 1
ATOM 668 C CA . ARG A 1 87 ? 12.789 -1.228 -7.004 1 91.81 87 ARG A CA 1
ATOM 669 C C . ARG A 1 87 ? 11.398 -1.065 -6.387 1 91.81 87 ARG A C 1
ATOM 671 O O . ARG A 1 87 ? 11.195 -1.382 -5.215 1 91.81 87 ARG A O 1
ATOM 678 N N . ALA A 1 88 ? 10.453 -0.593 -7.156 1 91 88 ALA A N 1
ATOM 679 C CA . ALA A 1 88 ? 9.102 -0.352 -6.66 1 91 88 ALA A CA 1
ATOM 680 C C . ALA A 1 88 ? 8.445 -1.652 -6.203 1 91 88 ALA A C 1
ATOM 682 O O . ALA A 1 88 ? 7.629 -1.652 -5.281 1 91 88 ALA A O 1
ATOM 683 N N . ASP A 1 89 ? 8.797 -2.818 -6.797 1 94.5 89 ASP A N 1
ATOM 684 C CA . ASP A 1 89 ? 8.258 -4.117 -6.398 1 94.5 89 ASP A CA 1
ATOM 685 C C . ASP A 1 89 ? 8.711 -4.484 -4.988 1 94.5 89 ASP A C 1
ATOM 687 O O . ASP A 1 89 ? 7.992 -5.172 -4.258 1 94.5 89 ASP A O 1
ATOM 691 N N . ILE A 1 90 ? 9.867 -3.977 -4.676 1 95.12 90 ILE A N 1
ATOM 692 C CA . ILE A 1 90 ? 10.477 -4.285 -3.385 1 95.12 90 ILE A CA 1
ATOM 693 C C . ILE A 1 90 ? 9.961 -3.311 -2.328 1 95.12 90 ILE A C 1
ATOM 695 O O . ILE A 1 90 ? 9.695 -3.703 -1.19 1 95.12 90 ILE A O 1
ATOM 699 N N . THR A 1 91 ? 9.695 -2.068 -2.723 1 92.06 91 THR A N 1
ATOM 700 C CA . THR A 1 91 ? 9.508 -1.036 -1.709 1 92.06 91 THR A CA 1
ATOM 701 C C . THR A 1 91 ? 8.023 -0.736 -1.51 1 92.06 91 THR A C 1
ATOM 703 O O . THR A 1 91 ? 7.617 -0.28 -0.439 1 92.06 91 THR A O 1
ATOM 706 N N . ASP A 1 92 ? 7.199 -0.953 -2.494 1 90.75 92 ASP A N 1
ATOM 707 C CA . ASP A 1 92 ? 5.762 -0.739 -2.387 1 90.75 92 ASP A CA 1
ATOM 708 C C . ASP A 1 92 ? 5.059 -1.992 -1.867 1 90.75 92 ASP A C 1
ATOM 710 O O . ASP A 1 92 ? 5.145 -3.059 -2.48 1 90.75 92 ASP A O 1
ATOM 714 N N . GLU A 1 93 ? 4.332 -1.817 -0.854 1 91.81 93 GLU A N 1
ATOM 715 C CA . GLU A 1 93 ? 3.771 -2.98 -0.173 1 91.81 93 GLU A CA 1
ATOM 716 C C . GLU A 1 93 ? 2.799 -3.734 -1.077 1 91.81 93 GLU A C 1
ATOM 718 O O . GLU A 1 93 ? 2.773 -4.965 -1.081 1 91.81 93 GLU A O 1
ATOM 723 N N . ASN A 1 94 ? 1.975 -3.039 -1.793 1 90.62 94 ASN A N 1
ATOM 724 C CA . ASN A 1 94 ? 1.014 -3.703 -2.666 1 90.62 94 ASN A C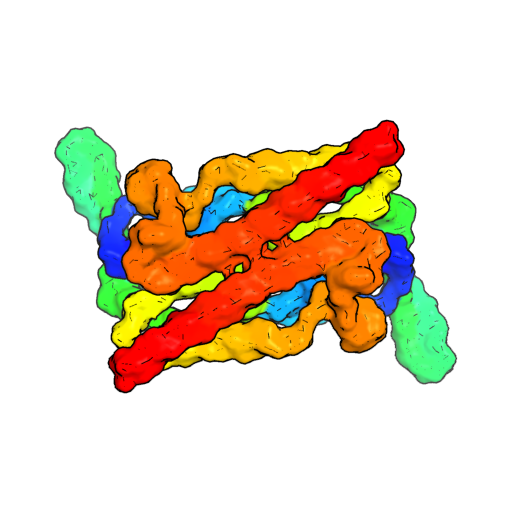A 1
ATOM 725 C C . ASN A 1 94 ? 1.712 -4.504 -3.762 1 90.62 94 ASN A C 1
ATOM 727 O O . ASN A 1 94 ? 1.331 -5.641 -4.047 1 90.62 94 ASN A O 1
ATOM 731 N N . ARG A 1 95 ? 2.684 -3.9 -4.336 1 93.5 95 ARG A N 1
ATOM 732 C CA . ARG A 1 95 ? 3.449 -4.598 -5.363 1 93.5 95 ARG A CA 1
ATOM 733 C C . ARG A 1 95 ? 4.223 -5.77 -4.77 1 93.5 95 ARG A C 1
ATOM 735 O O . ARG A 1 95 ? 4.344 -6.824 -5.398 1 93.5 95 ARG A O 1
ATOM 742 N N . TRP A 1 96 ? 4.719 -5.535 -3.592 1 95.69 96 TRP A N 1
ATOM 743 C CA . TRP A 1 96 ? 5.453 -6.582 -2.889 1 95.69 96 TRP A CA 1
ATOM 744 C C . TRP A 1 96 ? 4.574 -7.809 -2.668 1 95.69 96 TRP A C 1
ATOM 746 O O . TRP A 1 96 ? 5.004 -8.938 -2.91 1 95.69 96 TRP A O 1
ATOM 756 N N . PHE A 1 97 ? 3.344 -7.648 -2.275 1 95.94 97 PHE A N 1
ATOM 757 C CA . PHE A 1 97 ? 2.436 -8.758 -2.016 1 95.94 97 PHE A CA 1
ATOM 758 C C . PHE A 1 97 ? 2.146 -9.531 -3.297 1 95.94 97 PHE A C 1
ATOM 760 O O . PHE A 1 97 ? 2.057 -10.758 -3.277 1 95.94 97 PHE A O 1
ATOM 767 N N . VAL A 1 98 ? 2.043 -8.812 -4.336 1 96.88 98 VAL A N 1
ATOM 768 C CA . VAL A 1 98 ? 1.815 -9.484 -5.609 1 96.88 98 VAL A CA 1
ATOM 769 C C . VAL A 1 98 ? 3.041 -10.312 -5.98 1 96.88 98 VAL A C 1
ATOM 771 O O . VAL A 1 98 ? 2.912 -11.461 -6.414 1 96.88 98 VAL A O 1
ATOM 774 N N . LEU A 1 99 ? 4.199 -9.719 -5.828 1 98.06 99 LEU A N 1
ATOM 775 C CA . LEU A 1 99 ? 5.438 -10.438 -6.098 1 98.06 99 LEU A CA 1
ATOM 776 C C . LEU A 1 99 ? 5.523 -11.711 -5.262 1 98.06 99 LEU A C 1
ATOM 778 O O . LEU A 1 99 ? 5.793 -12.789 -5.793 1 98.06 99 LEU A O 1
ATOM 782 N N . LEU A 1 100 ? 5.203 -11.617 -4.008 1 98.31 100 LEU A N 1
ATOM 783 C CA . LEU A 1 100 ? 5.262 -12.75 -3.096 1 98.31 100 LEU A CA 1
ATOM 784 C C . LEU A 1 100 ? 4.262 -13.828 -3.506 1 98.31 100 LEU A C 1
ATOM 786 O O . LEU A 1 100 ? 4.562 -15.023 -3.418 1 98.31 100 LEU A O 1
ATOM 790 N N . ALA A 1 101 ? 3.152 -13.383 -3.93 1 97.88 101 ALA A N 1
ATOM 791 C CA . ALA A 1 101 ? 2.078 -14.312 -4.27 1 97.88 101 ALA A CA 1
ATOM 792 C C . ALA A 1 101 ? 2.547 -15.344 -5.297 1 97.88 101 ALA A C 1
ATOM 794 O O . ALA A 1 101 ? 2.021 -16.453 -5.355 1 97.88 101 ALA A O 1
ATOM 795 N N . PHE A 1 102 ? 3.586 -14.984 -6.07 1 98.5 102 PHE A N 1
ATOM 796 C CA . PHE A 1 102 ? 3.938 -15.875 -7.176 1 98.5 102 PHE A CA 1
ATOM 797 C C . PHE A 1 102 ? 5.414 -16.25 -7.121 1 98.5 102 PHE A C 1
ATOM 799 O O . PHE A 1 102 ? 5.941 -16.844 -8.055 1 98.5 102 PHE A O 1
ATOM 806 N N . LEU A 1 103 ? 6.094 -15.883 -6.07 1 98.69 103 LEU A N 1
ATOM 807 C CA . LEU A 1 103 ? 7.539 -16.062 -5.988 1 98.69 103 LEU A CA 1
ATOM 808 C C . LEU A 1 103 ? 7.906 -17.547 -6.043 1 98.69 103 LEU A C 1
ATOM 810 O O . LEU A 1 103 ? 9.016 -17.891 -6.449 1 98.69 103 LEU A O 1
ATOM 814 N N . ARG A 1 104 ? 6.996 -18.422 -5.734 1 97.75 104 ARG A N 1
ATOM 815 C CA . ARG A 1 104 ? 7.219 -19.875 -5.734 1 97.75 104 ARG A CA 1
ATOM 816 C C . ARG A 1 104 ? 7.57 -20.375 -7.133 1 97.75 104 ARG A C 1
ATOM 818 O O . ARG A 1 104 ? 8.086 -21.484 -7.293 1 97.75 104 ARG A O 1
ATOM 825 N N . HIS A 1 105 ? 7.246 -19.594 -8.141 1 97.69 105 HIS A N 1
ATOM 826 C CA . HIS A 1 105 ? 7.438 -20.047 -9.516 1 97.69 105 HIS A CA 1
ATOM 827 C C . HIS A 1 105 ? 8.883 -19.859 -9.961 1 97.69 105 HIS A C 1
ATOM 829 O O . HIS A 1 105 ? 9.258 -20.297 -11.055 1 97.69 105 HIS A O 1
ATOM 835 N N . LEU A 1 106 ? 9.633 -19.141 -9.156 1 97.19 106 LEU A N 1
ATOM 836 C CA . LEU A 1 106 ? 11.078 -19.25 -9.336 1 97.19 106 LEU A CA 1
ATOM 837 C C . LEU A 1 106 ? 11.578 -20.625 -8.898 1 97.19 106 LEU A C 1
ATOM 839 O O . LEU A 1 106 ? 11.383 -21.031 -7.754 1 97.19 106 LEU A O 1
ATOM 843 N N . PRO A 1 107 ? 12.211 -21.281 -9.781 1 93.25 107 PRO A N 1
ATOM 844 C CA . PRO A 1 107 ? 12.539 -22.672 -9.453 1 93.25 107 PRO A CA 1
ATOM 845 C C . PRO A 1 107 ? 13.68 -22.797 -8.445 1 93.25 107 PRO A C 1
ATOM 847 O O . PRO A 1 107 ? 13.688 -23.703 -7.621 1 93.25 107 PRO A O 1
ATOM 850 N N . GLU A 1 108 ? 14.609 -21.891 -8.406 1 95.38 108 GLU A N 1
ATOM 851 C CA . GLU A 1 108 ? 15.781 -22 -7.543 1 95.38 108 GLU A CA 1
ATOM 852 C C . GLU A 1 108 ? 15.547 -21.312 -6.203 1 95.38 108 GLU A C 1
ATOM 854 O O . GLU A 1 108 ? 15.32 -20.109 -6.156 1 95.38 108 GLU A O 1
ATOM 859 N N . PRO A 1 109 ? 15.703 -22.047 -5.156 1 96.94 109 PRO A N 1
ATOM 860 C CA . PRO A 1 109 ? 15.562 -21.438 -3.832 1 96.94 109 PRO A CA 1
ATOM 861 C C . PRO A 1 109 ? 16.5 -20.25 -3.623 1 96.94 109 PRO A C 1
ATOM 863 O O . PRO A 1 109 ? 16.156 -19.281 -2.949 1 96.94 109 PRO A O 1
ATOM 866 N N . SER A 1 110 ? 17.625 -20.359 -4.227 1 97.19 110 SER A N 1
ATOM 867 C CA . SER A 1 110 ? 18.578 -19.266 -4.078 1 97.19 110 SER A CA 1
ATOM 868 C C . SER A 1 110 ? 18.047 -17.984 -4.715 1 97.19 110 SER A C 1
ATOM 870 O O . SER A 1 110 ? 18.281 -16.891 -4.191 1 97.19 110 SER A O 1
ATOM 872 N N . ALA A 1 111 ? 17.391 -18.156 -5.836 1 97.62 111 ALA A N 1
ATOM 873 C CA . ALA A 1 111 ? 16.812 -17 -6.496 1 97.62 111 ALA A CA 1
ATOM 874 C C . ALA A 1 111 ? 15.672 -16.406 -5.668 1 97.62 111 ALA A C 1
ATOM 876 O O . ALA A 1 111 ? 15.516 -15.188 -5.586 1 97.62 111 ALA A O 1
ATOM 877 N N . GLN A 1 112 ? 14.867 -17.25 -5.074 1 98.62 112 GLN A N 1
ATOM 878 C CA . GLN A 1 112 ? 13.828 -16.797 -4.16 1 98.62 112 GLN A CA 1
ATOM 879 C C . GLN A 1 112 ? 14.414 -16.031 -2.986 1 98.62 112 GLN A C 1
ATOM 881 O O . GLN A 1 112 ? 13.938 -14.945 -2.645 1 98.62 112 GLN A O 1
ATOM 886 N N . ALA A 1 113 ? 15.469 -16.547 -2.43 1 98.56 113 ALA A N 1
ATOM 887 C CA . ALA A 1 113 ? 16.141 -15.938 -1.285 1 98.56 113 ALA A CA 1
ATOM 888 C C . ALA A 1 113 ? 16.703 -14.57 -1.646 1 98.56 113 ALA A C 1
ATOM 890 O O . ALA A 1 113 ? 16.656 -13.633 -0.842 1 98.56 113 ALA A O 1
ATOM 891 N N . ASP A 1 114 ? 17.25 -14.492 -2.82 1 98.25 1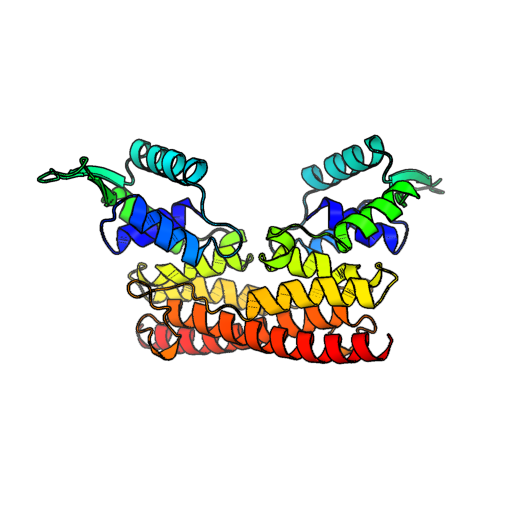14 ASP A N 1
ATOM 892 C CA . ASP A 1 114 ? 17.812 -13.219 -3.264 1 98.25 114 ASP A CA 1
ATOM 893 C C . ASP A 1 114 ? 16.766 -12.117 -3.268 1 98.25 114 ASP A C 1
ATOM 895 O O . ASP A 1 114 ? 17.031 -10.992 -2.844 1 98.25 114 ASP A O 1
ATOM 899 N N . VAL A 1 115 ? 15.594 -12.438 -3.729 1 98.62 115 VAL A N 1
ATOM 900 C CA . VAL A 1 115 ? 14.5 -11.469 -3.766 1 98.62 115 VAL A CA 1
ATOM 901 C C . VAL A 1 115 ? 14.109 -11.078 -2.342 1 98.62 115 VAL A C 1
ATOM 903 O O . VAL A 1 115 ? 13.945 -9.898 -2.037 1 98.62 115 VAL A O 1
ATOM 906 N N . LEU A 1 116 ? 14 -12.039 -1.428 1 98.75 116 LEU A N 1
ATOM 907 C CA . LEU A 1 116 ? 13.641 -11.773 -0.039 1 98.75 116 LEU A CA 1
ATOM 908 C C . LEU A 1 116 ? 14.703 -10.922 0.646 1 98.75 116 LEU A C 1
ATOM 910 O O . LEU A 1 116 ? 14.375 -10.07 1.475 1 98.75 116 LEU A O 1
ATOM 914 N N . ARG A 1 117 ? 15.93 -11.078 0.325 1 98.56 117 ARG A N 1
ATOM 915 C CA . ARG A 1 117 ? 17.016 -10.32 0.944 1 98.56 117 ARG A CA 1
ATOM 916 C C . ARG A 1 117 ? 16.953 -8.852 0.538 1 98.56 117 ARG A C 1
ATOM 918 O O . ARG A 1 117 ? 17.281 -7.969 1.332 1 98.56 117 ARG A O 1
ATOM 925 N N . ARG A 1 118 ? 16.562 -8.641 -0.665 1 97.62 118 ARG A N 1
ATOM 926 C CA . ARG A 1 118 ? 16.391 -7.254 -1.077 1 97.62 118 ARG A CA 1
ATOM 927 C C . ARG A 1 118 ? 15.312 -6.562 -0.236 1 97.62 118 ARG A C 1
ATOM 929 O O . ARG A 1 118 ? 15.477 -5.402 0.148 1 97.62 118 ARG A O 1
ATOM 936 N N . ARG A 1 119 ? 14.195 -7.258 0.04 1 97.5 119 ARG A N 1
ATOM 937 C CA . ARG A 1 119 ? 13.148 -6.719 0.901 1 97.5 119 ARG A CA 1
ATOM 938 C C . ARG A 1 119 ? 13.656 -6.531 2.328 1 97.5 119 ARG A C 1
ATOM 940 O O . ARG A 1 119 ? 13.328 -5.539 2.982 1 97.5 119 ARG A O 1
ATOM 947 N N . LEU A 1 120 ? 14.438 -7.48 2.777 1 97.44 120 LEU A N 1
ATOM 948 C CA . LEU A 1 120 ? 15 -7.414 4.121 1 97.44 120 LEU A CA 1
ATOM 949 C C . LEU A 1 120 ? 15.875 -6.176 4.289 1 97.44 120 LEU A C 1
ATOM 951 O O . LEU A 1 120 ? 15.75 -5.453 5.277 1 97.44 120 LEU A O 1
ATOM 955 N N . VAL A 1 121 ? 16.734 -5.93 3.342 1 95.31 121 VAL A N 1
ATOM 956 C CA . VAL A 1 121 ? 17.625 -4.773 3.367 1 95.31 121 VA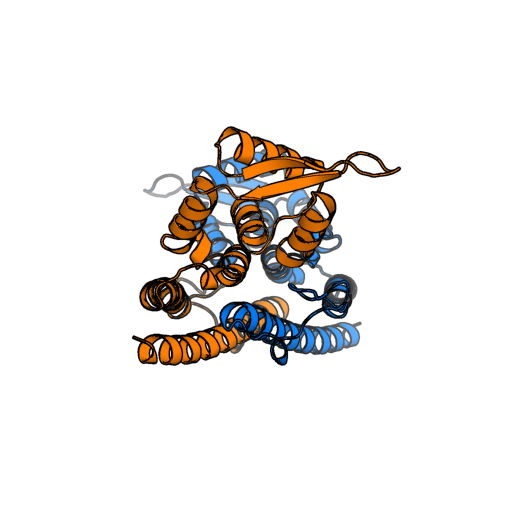L A CA 1
ATOM 957 C C . VAL A 1 121 ? 16.781 -3.49 3.4 1 95.31 121 VAL A C 1
ATOM 959 O O . VAL A 1 121 ? 17.078 -2.572 4.168 1 95.31 121 VAL A O 1
ATOM 962 N N . PHE A 1 122 ? 15.781 -3.436 2.623 1 93.75 122 PHE A N 1
ATOM 963 C CA . PHE A 1 122 ? 14.891 -2.283 2.574 1 93.75 122 PHE A CA 1
ATOM 964 C C . PHE A 1 122 ? 14.242 -2.043 3.934 1 93.75 122 PHE A C 1
ATOM 966 O O . PHE A 1 122 ? 14.211 -0.911 4.422 1 93.75 122 PHE A O 1
ATOM 973 N N . LEU A 1 123 ? 13.719 -3.129 4.551 1 94.12 123 LEU A N 1
ATOM 974 C CA . LEU A 1 123 ? 12.984 -3.008 5.805 1 94.12 123 LEU A CA 1
ATOM 975 C C . LEU A 1 123 ? 13.922 -2.639 6.949 1 94.12 123 LEU A C 1
ATOM 977 O O . LEU A 1 123 ? 13.492 -2.055 7.945 1 94.12 123 LEU A O 1
ATOM 981 N N . GLU A 1 124 ? 15.172 -2.967 6.801 1 93.56 124 GLU A N 1
ATOM 982 C CA . GLU A 1 124 ? 16.125 -2.727 7.875 1 93.56 124 GLU A CA 1
ATOM 983 C C . GLU A 1 124 ? 16.672 -1.3 7.824 1 93.56 124 GLU A C 1
ATOM 985 O O . GLU A 1 124 ? 17.266 -0.825 8.789 1 93.56 124 GLU A O 1
ATOM 990 N N . GLU A 1 125 ? 16.469 -0.652 6.742 1 87.5 125 GLU A N 1
ATOM 991 C CA . GLU A 1 125 ? 16.828 0.759 6.676 1 87.5 125 GLU A CA 1
ATOM 992 C C . GLU A 1 125 ? 15.953 1.604 7.59 1 87.5 125 GLU A C 1
ATOM 994 O O . GLU A 1 125 ? 14.727 1.531 7.512 1 87.5 125 GLU A O 1
ATOM 999 N N . PRO A 1 126 ? 16.656 2.295 8.477 1 78.25 126 PRO A N 1
ATOM 1000 C CA . PRO A 1 126 ? 15.836 3.168 9.328 1 78.25 126 PRO A CA 1
ATOM 1001 C C . PRO A 1 126 ? 15.023 4.18 8.523 1 78.25 126 PRO A C 1
ATOM 1003 O O . PRO A 1 126 ? 15.57 4.859 7.648 1 78.25 126 PRO A O 1
ATOM 100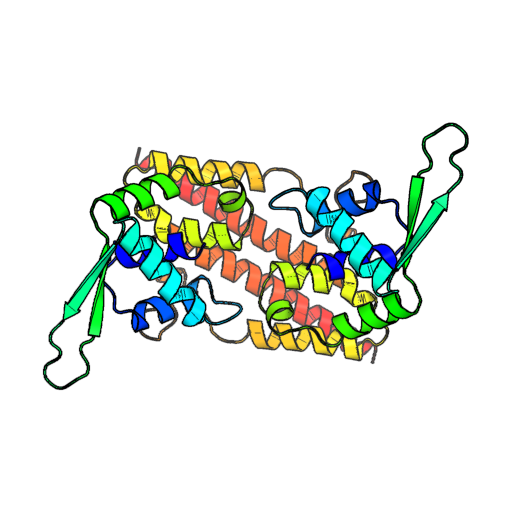6 N N . ALA A 1 127 ? 13.805 4.129 8.727 1 81.44 127 ALA A N 1
ATOM 1007 C CA . ALA A 1 127 ? 12.93 5.078 8.047 1 81.44 127 ALA A CA 1
ATOM 1008 C C . ALA A 1 127 ? 11.672 5.344 8.867 1 81.44 127 ALA A C 1
ATOM 1010 O O . ALA A 1 127 ? 11.359 4.598 9.797 1 81.44 127 ALA A O 1
ATOM 1011 N N . SER A 1 128 ? 11.188 6.582 8.672 1 88.38 128 SER A N 1
ATOM 1012 C CA . SER A 1 128 ? 9.898 6.98 9.219 1 88.38 128 SER A CA 1
ATOM 1013 C C . SER A 1 128 ? 9.094 7.781 8.203 1 88.38 128 SER A C 1
ATOM 1015 O O . SER A 1 128 ? 9.625 8.211 7.176 1 88.38 128 SER A O 1
ATOM 1017 N N . PHE A 1 129 ? 7.797 7.898 8.461 1 93.19 129 PHE A N 1
ATOM 1018 C CA . PHE A 1 129 ? 6.922 8.742 7.656 1 93.19 129 PHE A CA 1
ATOM 1019 C C . PHE A 1 129 ? 7.074 10.211 8.055 1 93.19 129 PHE A C 1
ATOM 1021 O O . PHE A 1 129 ? 6.781 11.109 7.266 1 93.19 129 PHE A O 1
ATOM 1028 N N . PHE A 1 130 ? 7.496 10.367 9.289 1 94.56 130 PHE A N 1
ATOM 1029 C CA . PHE A 1 130 ? 7.559 11.703 9.875 1 94.56 130 PHE A CA 1
ATOM 1030 C C . PHE A 1 130 ? 8.938 11.961 10.469 1 94.56 130 PHE A C 1
ATOM 1032 O O . PHE A 1 130 ? 9.57 11.062 11.023 1 94.56 130 PHE A O 1
ATOM 1039 N N . TYR A 1 131 ? 9.328 13.297 10.352 1 92.81 131 TYR A N 1
ATOM 1040 C CA . TYR A 1 131 ? 10.688 13.633 10.758 1 92.81 131 TYR A CA 1
ATOM 1041 C C . TYR A 1 131 ? 10.711 14.961 11.508 1 92.81 131 TYR A C 1
ATOM 1043 O O . TYR A 1 131 ? 9.922 15.859 11.227 1 92.81 131 TYR A O 1
ATOM 1051 N N . GLU A 1 132 ? 11.547 15.086 12.461 1 92.38 132 GLU A N 1
ATOM 1052 C CA . GLU A 1 132 ? 12.031 16.328 13.047 1 92.38 132 GLU A CA 1
ATOM 1053 C C . GLU A 1 132 ? 13.43 16.672 12.531 1 92.38 132 GLU A C 1
ATOM 1055 O O . GLU A 1 132 ? 14.422 16.109 13 1 92.38 132 GLU A O 1
ATOM 1060 N N . GLY A 1 133 ? 13.398 17.609 11.57 1 87.62 133 GLY A N 1
ATOM 1061 C CA . GLY A 1 133 ? 14.625 17.703 10.797 1 87.62 133 GLY A CA 1
ATOM 1062 C C . GLY A 1 133 ? 14.961 16.438 10.047 1 87.62 133 GLY A C 1
ATOM 1063 O O . GLY A 1 133 ? 14.148 15.93 9.273 1 87.62 133 GLY A O 1
ATOM 1064 N N . ASP A 1 134 ? 16.047 15.859 10.383 1 87.5 134 ASP A N 1
ATOM 1065 C CA . ASP A 1 134 ? 16.453 14.633 9.695 1 87.5 134 ASP A CA 1
ATOM 1066 C C . ASP A 1 134 ? 16.266 13.414 10.594 1 87.5 134 ASP A C 1
ATOM 1068 O O . ASP A 1 134 ? 16.484 12.281 10.172 1 87.5 134 ASP A O 1
ATOM 1072 N N . ARG A 1 135 ? 15.742 13.711 11.711 1 92 135 ARG A N 1
ATOM 1073 C CA . ARG A 1 135 ? 15.539 12.625 12.656 1 92 135 ARG A CA 1
ATOM 1074 C C . ARG A 1 135 ? 14.172 11.977 12.469 1 92 135 ARG A C 1
ATOM 1076 O O . ARG A 1 135 ? 13.141 12.641 12.602 1 92 135 ARG A O 1
ATOM 1083 N N . PRO A 1 136 ? 14.227 10.68 12.203 1 92.69 136 PRO A N 1
ATOM 1084 C CA . PRO A 1 136 ? 12.93 10 12.109 1 92.69 136 PRO A CA 1
ATOM 1085 C C . PRO A 1 136 ? 12.195 9.945 13.445 1 92.69 136 PRO A C 1
ATOM 1087 O O . PRO A 1 136 ? 12.82 9.742 14.492 1 92.69 136 PRO A O 1
ATOM 1090 N N . LEU A 1 137 ? 10.859 10.133 13.43 1 94.25 137 LEU A N 1
ATOM 1091 C CA . LEU A 1 137 ? 10.055 10.109 14.641 1 94.25 137 LEU A CA 1
ATOM 1092 C C . LEU A 1 137 ? 9.406 8.742 14.844 1 94.25 137 LEU A C 1
ATOM 1094 O O . LEU A 1 137 ? 9.078 8.062 13.867 1 94.25 137 LEU A O 1
ATOM 1098 N N . ARG A 1 138 ? 9.289 8.438 16.203 1 94.38 138 ARG A N 1
ATOM 1099 C CA . ARG A 1 138 ? 8.641 7.188 16.594 1 94.38 138 ARG A CA 1
ATOM 1100 C C . ARG A 1 138 ? 7.242 7.449 17.141 1 94.38 138 ARG A C 1
ATOM 1102 O O . ARG A 1 138 ? 6.918 8.578 17.516 1 94.38 138 ARG A O 1
ATOM 1109 N N . ALA A 1 139 ? 6.457 6.336 17.156 1 94.81 139 ALA A N 1
ATOM 1110 C CA . ALA A 1 139 ? 5.07 6.434 17.594 1 94.81 139 ALA A CA 1
ATOM 1111 C C . ALA A 1 139 ? 4.977 7.086 18.969 1 94.81 139 ALA A C 1
ATOM 1113 O O . ALA A 1 139 ? 4.105 7.93 19.219 1 94.81 139 ALA A O 1
ATOM 1114 N N . GLU A 1 140 ? 5.875 6.742 19.828 1 94.5 140 GLU A N 1
ATOM 1115 C CA . GLU A 1 140 ? 5.844 7.215 21.219 1 94.5 140 GLU A CA 1
ATOM 1116 C C . GLU A 1 140 ? 6.121 8.719 21.281 1 94.5 140 GLU A C 1
ATOM 1118 O O . GLU A 1 140 ? 5.82 9.359 22.297 1 94.5 140 GLU A O 1
ATOM 1123 N N . GLU A 1 141 ? 6.656 9.273 20.25 1 95.31 141 GLU A N 1
ATOM 1124 C CA . GLU A 1 141 ? 7.023 10.688 20.219 1 95.31 141 GLU A CA 1
ATOM 1125 C C . GLU A 1 141 ? 5.91 11.531 19.609 1 95.31 141 GLU A C 1
ATOM 1127 O O . GLU A 1 141 ? 6.004 12.758 19.578 1 95.31 141 GLU A O 1
ATOM 1132 N N . MET A 1 142 ? 4.898 10.828 19.156 1 94.38 142 MET A N 1
ATOM 1133 C CA . MET A 1 142 ? 3.834 11.547 18.453 1 94.38 142 MET A CA 1
ATOM 1134 C C . MET A 1 142 ? 2.764 12.016 19.438 1 94.38 142 MET A C 1
ATOM 1136 O O . MET A 1 142 ? 2.199 11.219 20.188 1 94.38 142 MET A O 1
ATOM 1140 N N . GLU A 1 143 ? 2.479 13.273 19.453 1 94.5 143 GLU A N 1
ATOM 1141 C CA . GLU A 1 143 ? 1.341 13.805 20.203 1 94.5 143 GLU A CA 1
ATOM 1142 C C . GLU A 1 143 ? 0.038 13.602 19.438 1 94.5 143 GLU A C 1
ATOM 1144 O O . GLU A 1 143 ? -0.998 13.297 20.031 1 94.5 143 GLU A O 1
ATOM 1149 N N . ASP A 1 144 ? 0.124 13.742 18.141 1 96.44 144 ASP A N 1
ATOM 1150 C CA . ASP A 1 144 ? -1.012 13.523 17.25 1 96.44 144 ASP A CA 1
ATOM 1151 C C . ASP A 1 144 ? -1.405 12.047 17.203 1 96.44 144 ASP A C 1
ATOM 1153 O O . ASP A 1 144 ? -0.641 11.211 16.734 1 96.44 144 ASP A O 1
ATOM 1157 N N . PRO A 1 145 ? -2.652 11.727 17.641 1 97.25 145 PRO A N 1
ATOM 1158 C CA . PRO A 1 145 ? -3.016 10.312 17.75 1 97.25 145 PRO A CA 1
ATOM 1159 C C . PRO A 1 145 ? -3.119 9.633 16.375 1 97.25 145 PRO A C 1
ATOM 1161 O O . PRO A 1 145 ? -2.969 8.414 16.281 1 97.25 145 PRO A O 1
ATOM 1164 N N . PHE A 1 146 ? -3.361 10.383 15.383 1 98.56 146 PHE A N 1
ATOM 1165 C CA . PHE A 1 146 ? -3.514 9.797 14.055 1 98.56 146 PHE A CA 1
ATOM 1166 C C . PHE A 1 146 ? -2.154 9.461 13.453 1 98.56 146 PHE A C 1
ATOM 1168 O O . PHE A 1 146 ? -1.965 8.375 12.898 1 98.56 146 PHE A O 1
ATOM 1175 N N . ARG A 1 147 ? -1.204 10.367 13.547 1 97.88 147 ARG A N 1
ATOM 1176 C CA . ARG A 1 147 ? 0.153 10.062 13.109 1 97.88 147 ARG A CA 1
ATOM 1177 C C . ARG A 1 147 ? 0.768 8.953 13.945 1 97.88 147 ARG A C 1
ATOM 1179 O O . ARG A 1 147 ? 1.521 8.117 13.43 1 97.88 147 ARG A O 1
ATOM 1186 N N . ARG A 1 148 ? 0.416 8.953 15.219 1 97.62 148 ARG A N 1
ATOM 1187 C CA . ARG A 1 148 ? 0.827 7.832 16.062 1 97.62 148 ARG A CA 1
ATOM 1188 C C . ARG A 1 148 ? 0.258 6.516 15.539 1 97.62 148 ARG A C 1
ATOM 1190 O O . ARG A 1 148 ? 0.938 5.488 15.562 1 97.62 148 ARG A O 1
ATOM 1197 N N . GLY A 1 149 ? -0.988 6.594 15.102 1 98.12 149 GLY A N 1
ATOM 1198 C CA . GLY A 1 149 ? -1.604 5.414 14.516 1 98.12 149 GLY A CA 1
ATOM 1199 C C . GLY A 1 149 ? -0.867 4.906 13.289 1 98.12 149 GLY A C 1
ATOM 1200 O O . GLY A 1 149 ? -0.616 3.707 13.164 1 98.12 149 GLY A O 1
ATOM 1201 N N . VAL A 1 150 ? -0.508 5.812 12.414 1 97.44 150 VAL A N 1
ATOM 1202 C CA . VAL A 1 150 ? 0.25 5.453 11.219 1 97.44 150 VAL A CA 1
ATOM 1203 C C . VAL A 1 150 ? 1.517 4.703 11.617 1 97.44 150 VAL A C 1
ATOM 1205 O O . VAL A 1 150 ? 1.792 3.619 11.094 1 97.44 150 VAL A O 1
ATOM 1208 N N . LEU A 1 151 ? 2.262 5.258 12.539 1 96.88 151 LEU A N 1
ATOM 1209 C CA . LEU A 1 151 ? 3.541 4.688 12.945 1 96.88 151 LEU A CA 1
ATOM 1210 C C . LEU A 1 151 ? 3.336 3.363 13.672 1 96.88 151 LEU A C 1
ATOM 1212 O O . LEU A 1 151 ? 4.129 2.434 13.516 1 96.88 151 LEU A O 1
ATOM 1216 N N . THR A 1 152 ? 2.268 3.25 14.453 1 97 152 THR A N 1
ATOM 1217 C CA . THR A 1 152 ? 1.955 2.023 15.18 1 97 152 THR A CA 1
ATOM 1218 C C . THR A 1 152 ? 1.654 0.883 14.211 1 97 152 THR A C 1
ATOM 1220 O O . THR A 1 152 ? 2.184 -0.22 14.359 1 97 152 THR A O 1
ATOM 1223 N N . ILE A 1 153 ? 0.854 1.154 13.266 1 96.69 153 ILE A N 1
ATOM 1224 C CA . ILE A 1 153 ? 0.472 0.158 12.266 1 96.69 153 ILE A CA 1
ATOM 1225 C C . ILE A 1 153 ? 1.692 -0.236 11.438 1 96.69 153 ILE A C 1
ATOM 1227 O O . ILE A 1 153 ? 1.937 -1.423 11.211 1 96.69 153 ILE A O 1
ATOM 1231 N N . ALA A 1 154 ? 2.455 0.749 11 1 94.75 154 ALA A N 1
ATOM 1232 C CA . ALA A 1 154 ? 3.648 0.5 10.195 1 94.75 154 ALA A CA 1
ATOM 1233 C C . ALA A 1 154 ? 4.645 -0.375 10.953 1 94.75 154 ALA A C 1
ATOM 1235 O O . ALA A 1 154 ? 5.246 -1.282 10.375 1 94.75 154 ALA A O 1
ATOM 1236 N N . ARG A 1 155 ? 4.824 -0.129 12.195 1 94.62 155 ARG A N 1
ATOM 1237 C CA . ARG A 1 155 ? 5.754 -0.901 13.016 1 94.62 155 ARG A CA 1
ATOM 1238 C C . ARG A 1 155 ? 5.301 -2.352 13.141 1 94.62 155 ARG A C 1
ATOM 1240 O O . ARG A 1 155 ? 6.109 -3.273 13.016 1 94.62 155 ARG A O 1
ATOM 1247 N N . ALA A 1 156 ? 4.059 -2.527 13.406 1 95.81 156 ALA A N 1
ATOM 1248 C CA . ALA A 1 156 ? 3.531 -3.883 13.531 1 95.81 156 ALA A CA 1
ATOM 1249 C C . ALA A 1 156 ? 3.725 -4.668 12.234 1 95.81 156 ALA A C 1
ATOM 1251 O O . ALA A 1 156 ? 4.125 -5.832 12.258 1 95.81 156 ALA A O 1
ATOM 1252 N N . THR A 1 157 ? 3.4 -4.039 11.164 1 95.06 157 THR A N 1
ATOM 1253 C CA . THR A 1 157 ? 3.584 -4.652 9.852 1 95.06 157 THR A CA 1
ATOM 1254 C C . THR A 1 157 ? 5.047 -5.016 9.625 1 95.06 157 THR A C 1
ATOM 1256 O O . THR A 1 157 ? 5.359 -6.129 9.203 1 95.06 157 THR A O 1
ATOM 1259 N N . GLY A 1 158 ? 5.926 -4.047 9.859 1 95.5 158 GLY A N 1
ATOM 1260 C CA . GLY A 1 158 ? 7.352 -4.266 9.672 1 95.5 158 GLY A CA 1
ATOM 1261 C C . GLY A 1 158 ? 7.898 -5.402 10.523 1 95.5 158 GLY A C 1
ATOM 1262 O O . GLY A 1 158 ? 8.664 -6.234 10.031 1 95.5 158 GLY A O 1
ATOM 1263 N N . GLU A 1 159 ? 7.5 -5.457 11.758 1 96.62 159 GLU A N 1
ATOM 1264 C CA . GLU A 1 159 ? 7.969 -6.496 12.672 1 96.62 159 GLU A CA 1
ATOM 1265 C C . GLU A 1 159 ? 7.5 -7.879 12.219 1 96.62 159 GLU A C 1
ATOM 1267 O O . GLU A 1 159 ? 8.281 -8.836 12.227 1 96.62 159 GLU A O 1
ATOM 1272 N N . ALA A 1 160 ? 6.238 -7.945 11.852 1 97.44 160 ALA A N 1
ATOM 1273 C CA . ALA A 1 160 ? 5.703 -9.211 11.367 1 97.44 160 ALA A CA 1
ATOM 1274 C C . ALA A 1 160 ? 6.441 -9.672 10.109 1 97.44 160 ALA A C 1
ATOM 1276 O O . ALA A 1 160 ? 6.785 -10.844 9.977 1 97.44 160 ALA A O 1
ATOM 1277 N N . GLU A 1 161 ? 6.66 -8.719 9.227 1 98.06 161 GLU A N 1
ATOM 1278 C CA . GLU A 1 161 ? 7.332 -9.078 7.984 1 98.06 161 GLU A CA 1
ATOM 1279 C C . GLU A 1 161 ? 8.781 -9.492 8.242 1 98.06 161 GLU A C 1
ATOM 1281 O O . GLU A 1 161 ? 9.266 -10.461 7.66 1 98.06 161 GLU A O 1
ATOM 1286 N N . LEU A 1 162 ? 9.461 -8.758 9.07 1 98 162 LEU A N 1
ATOM 1287 C CA . LEU A 1 162 ? 10.844 -9.094 9.383 1 98 162 LEU A CA 1
ATOM 1288 C C . LEU A 1 162 ? 10.938 -10.492 9.984 1 98 162 LEU A C 1
ATOM 1290 O O . LEU A 1 162 ? 11.82 -11.273 9.617 1 98 162 LEU A O 1
ATOM 1294 N N . GLY A 1 163 ? 10.078 -10.781 10.922 1 98.06 163 GLY A N 1
ATOM 1295 C CA . GLY A 1 163 ? 10.047 -12.125 11.484 1 98.06 163 GLY A CA 1
ATOM 1296 C C . GLY A 1 163 ? 9.836 -13.203 10.445 1 98.06 163 GLY A C 1
ATOM 1297 O O . GLY A 1 163 ? 10.555 -14.211 10.43 1 98.06 163 GLY A O 1
ATOM 1298 N N . TRP A 1 164 ? 8.891 -13.016 9.633 1 98.38 164 TRP A N 1
ATOM 1299 C CA . TRP A 1 164 ? 8.594 -13.984 8.578 1 98.38 164 TRP A CA 1
ATOM 1300 C C . TRP A 1 164 ? 9.773 -14.117 7.617 1 98.38 164 TRP A C 1
ATOM 1302 O O . TRP A 1 164 ? 10.148 -15.227 7.234 1 98.38 164 TRP A O 1
ATOM 1312 N N . LEU A 1 165 ? 10.328 -12.969 7.168 1 98.5 165 LEU A N 1
ATOM 1313 C CA . LEU A 1 165 ? 11.445 -12.977 6.227 1 98.5 165 LEU A CA 1
ATOM 1314 C C . LEU A 1 165 ? 12.617 -13.789 6.773 1 98.5 165 LEU A C 1
ATOM 1316 O O . LEU A 1 165 ? 13.18 -14.625 6.066 1 98.5 165 LEU A O 1
ATOM 1320 N N . ARG A 1 166 ? 12.961 -13.57 7.98 1 98.06 166 ARG A N 1
ATOM 1321 C CA . ARG A 1 166 ? 14.109 -14.242 8.586 1 98.06 166 ARG A CA 1
ATOM 1322 C C . ARG A 1 166 ? 13.867 -15.75 8.68 1 98.06 166 ARG A C 1
ATOM 1324 O O . ARG A 1 166 ? 14.742 -16.547 8.336 1 98.06 166 ARG A O 1
ATOM 1331 N N . THR A 1 167 ? 12.688 -16.109 9.062 1 97.88 167 THR A N 1
ATOM 1332 C CA . THR A 1 167 ? 12.344 -17.531 9.164 1 97.88 167 THR A CA 1
ATOM 1333 C C . THR A 1 167 ? 12.352 -18.188 7.789 1 97.88 167 THR A C 1
ATOM 1335 O O . THR A 1 167 ? 12.883 -19.281 7.625 1 97.88 167 THR A O 1
ATOM 1338 N N . THR A 1 168 ? 11.758 -17.547 6.828 1 98.12 168 THR A N 1
ATOM 1339 C CA . THR A 1 168 ? 11.664 -18.094 5.48 1 98.12 168 THR A CA 1
ATOM 1340 C C . THR A 1 168 ? 13.047 -18.188 4.836 1 98.12 168 THR A C 1
ATOM 1342 O O . THR A 1 168 ? 13.359 -19.156 4.156 1 98.12 168 THR A O 1
ATOM 1345 N N . LEU A 1 169 ? 13.852 -17.156 5.066 1 98.19 169 LEU A N 1
ATOM 1346 C CA . LEU A 1 169 ? 15.203 -17.172 4.527 1 98.19 169 LEU A CA 1
ATOM 1347 C C . LEU A 1 169 ? 16.031 -18.312 5.121 1 98.19 169 LEU A C 1
ATOM 1349 O O . LEU A 1 169 ? 16.797 -18.953 4.414 1 98.19 169 LEU A O 1
ATOM 1353 N N . GLU A 1 170 ? 15.883 -18.562 6.387 1 97.5 170 GLU A N 1
ATOM 1354 C CA . GLU A 1 170 ? 16.562 -19.688 7.023 1 97.5 170 GLU A CA 1
ATOM 1355 C C . GLU A 1 170 ? 16.156 -21.016 6.375 1 97.5 170 GLU A C 1
ATOM 1357 O O . GLU A 1 170 ? 17 -21.875 6.145 1 97.5 170 GLU A O 1
ATOM 1362 N N . SER A 1 171 ? 14.898 -21.141 6.094 1 96.56 171 SER A N 1
ATOM 1363 C CA . SER A 1 171 ? 14.391 -22.344 5.469 1 96.56 171 SER A CA 1
ATOM 1364 C C . SER A 1 171 ? 14.922 -22.516 4.051 1 96.56 171 SER A C 1
ATOM 1366 O O . SER A 1 171 ? 15.305 -23.609 3.648 1 96.56 171 SER A O 1
ATOM 1368 N N . LEU A 1 172 ? 14.961 -21.453 3.299 1 96.25 172 LEU A N 1
ATOM 1369 C CA . LEU A 1 172 ? 15.438 -21.5 1.922 1 96.25 172 LEU A CA 1
ATOM 1370 C C . LEU A 1 172 ? 16.938 -21.812 1.876 1 96.25 172 LEU A C 1
ATOM 1372 O O . LEU A 1 172 ? 17.391 -22.531 0.986 1 96.25 172 LEU A O 1
ATOM 1376 N N . ASP A 1 173 ? 17.656 -21.297 2.826 1 92.69 173 ASP A N 1
ATOM 1377 C CA . ASP A 1 173 ? 19.109 -21.469 2.857 1 92.69 173 ASP A CA 1
ATOM 1378 C C . ASP A 1 173 ? 19.484 -22.906 3.24 1 92.69 173 ASP A C 1
ATOM 1380 O O . ASP A 1 173 ? 20.578 -23.375 2.895 1 92.69 173 ASP A O 1
ATOM 1384 N N . ARG A 1 174 ? 18.594 -23.516 3.9 1 89.38 174 ARG A N 1
ATOM 1385 C CA . ARG A 1 174 ? 18.828 -24.922 4.25 1 89.38 174 ARG A CA 1
ATOM 1386 C C . ARG A 1 174 ? 18.594 -25.828 3.051 1 89.38 174 ARG A C 1
ATOM 1388 O O . ARG A 1 174 ? 19.094 -26.953 3.018 1 89.38 174 ARG A O 1
ATOM 1395 N N . HIS A 1 175 ? 17.781 -25.469 2.178 1 80 175 HIS A N 1
ATOM 1396 C CA . HIS A 1 175 ? 17.469 -26.281 1.01 1 80 175 HIS A CA 1
ATOM 1397 C C . HIS A 1 175 ? 18.469 -26.047 -0.115 1 80 175 HIS A C 1
ATOM 1399 O O . HIS A 1 175 ? 18.344 -26.625 -1.192 1 80 175 HIS A O 1
ATOM 1405 N N . VAL A 1 176 ? 19.422 -25.203 0.214 1 72.88 176 VAL A N 1
ATOM 1406 C CA . VAL A 1 176 ? 20.531 -25.016 -0.725 1 72.88 176 VAL A CA 1
ATOM 1407 C C . VAL A 1 176 ? 21.75 -25.812 -0.249 1 72.88 176 VAL A C 1
ATOM 1409 O O . VAL A 1 176 ? 21.969 -25.953 0.955 1 72.88 176 VAL A O 1
ATOM 1412 N N . MET B 1 1 ? -3.441 11.344 -4.016 1 89.19 1 MET B N 1
ATOM 1413 C CA . MET B 1 1 ? -2.607 11.211 -2.824 1 89.19 1 MET B CA 1
ATOM 1414 C C . MET B 1 1 ? -1.621 12.367 -2.721 1 89.19 1 MET B C 1
ATOM 1416 O O . MET B 1 1 ? -1.607 13.094 -1.723 1 89.19 1 MET B O 1
ATOM 1420 N N . LEU B 1 2 ? -1.085 12.773 -3.822 1 93.75 2 LEU B N 1
ATOM 1421 C CA . LEU B 1 2 ? -0.063 13.812 -3.801 1 93.75 2 LEU B CA 1
ATOM 1422 C C . LEU B 1 2 ? -0.672 15.164 -3.443 1 93.75 2 LEU B C 1
ATOM 1424 O O . LEU B 1 2 ? -0.173 15.859 -2.555 1 93.75 2 LEU B O 1
ATOM 1428 N N . GLU B 1 3 ? -1.79 15.469 -4.047 1 96.56 3 GLU B N 1
ATOM 1429 C CA . GLU B 1 3 ? -2.402 16.766 -3.805 1 96.56 3 GLU B CA 1
ATOM 1430 C C . GLU B 1 3 ? -2.889 16.891 -2.363 1 96.56 3 GLU B C 1
ATOM 1432 O O . GLU B 1 3 ? -2.74 17.953 -1.738 1 96.56 3 GLU B O 1
ATOM 1437 N N . LEU B 1 4 ? -3.473 15.852 -1.862 1 97.38 4 LEU B N 1
ATOM 1438 C CA . LEU B 1 4 ? -3.91 15.875 -0.47 1 97.38 4 LEU B CA 1
ATOM 1439 C C . LEU B 1 4 ? -2.727 16.078 0.468 1 97.38 4 LEU B C 1
ATOM 1441 O O . LEU B 1 4 ? -2.814 16.859 1.426 1 97.38 4 LEU B O 1
ATOM 1445 N N . ALA B 1 5 ? -1.653 15.43 0.175 1 97.62 5 ALA B N 1
ATOM 1446 C CA . ALA B 1 5 ? -0.459 15.539 1.01 1 97.62 5 ALA B CA 1
ATOM 1447 C C . ALA B 1 5 ? 0.142 16.938 0.926 1 97.62 5 ALA B C 1
ATOM 1449 O O . ALA B 1 5 ? 0.613 17.484 1.93 1 97.62 5 ALA B O 1
ATOM 1450 N N . ILE B 1 6 ? 0.086 17.5 -0.256 1 98.12 6 ILE B N 1
ATOM 1451 C CA . ILE B 1 6 ? 0.573 18.859 -0.417 1 98.12 6 ILE B CA 1
ATOM 1452 C C . ILE B 1 6 ? -0.25 19.812 0.452 1 98.12 6 ILE B C 1
ATOM 1454 O O . ILE B 1 6 ? 0.304 20.578 1.248 1 98.12 6 ILE B O 1
ATOM 1458 N N . LEU B 1 7 ? -1.572 19.75 0.297 1 98.5 7 LEU B N 1
ATOM 1459 C CA . LEU B 1 7 ? -2.455 20.609 1.08 1 98.5 7 LEU B CA 1
ATOM 1460 C C . LEU B 1 7 ? -2.262 20.359 2.572 1 98.5 7 LEU B C 1
ATOM 1462 O O . LEU B 1 7 ? -2.248 21.312 3.361 1 98.5 7 LEU B O 1
ATOM 1466 N N . GLY B 1 8 ? -2.115 19.125 2.908 1 98.44 8 GLY B N 1
ATOM 1467 C CA . GLY B 1 8 ? -1.955 18.766 4.305 1 98.44 8 GLY B CA 1
ATOM 1468 C C . GLY B 1 8 ? -0.709 19.359 4.938 1 98.44 8 GLY B C 1
ATOM 1469 O O . GLY B 1 8 ? -0.774 19.938 6.023 1 98.44 8 GLY B O 1
ATOM 1470 N N . PHE B 1 9 ? 0.412 19.219 4.316 1 98 9 PHE B N 1
ATOM 1471 C CA . PHE B 1 9 ? 1.653 19.766 4.859 1 98 9 PHE B CA 1
ATOM 1472 C C . PHE B 1 9 ? 1.605 21.281 4.91 1 98 9 PHE B C 1
ATOM 1474 O O . PHE B 1 9 ? 2.08 21.891 5.875 1 98 9 PHE B O 1
ATOM 1481 N N . LEU B 1 10 ? 0.996 21.891 3.928 1 98.12 10 LEU B N 1
ATOM 1482 C CA . LEU B 1 10 ? 0.931 23.344 3.9 1 98.12 10 LEU B CA 1
ATOM 1483 C C . LEU B 1 10 ? -0.084 23.859 4.914 1 98.12 10 LEU B C 1
ATOM 1485 O O . LEU B 1 10 ? -0.04 25.031 5.301 1 98.12 10 LEU B O 1
ATOM 1489 N N . TYR B 1 11 ? -1.053 23.078 5.223 1 97.88 11 TYR B N 1
ATOM 1490 C CA . TYR B 1 11 ? -1.984 23.422 6.289 1 97.88 11 TYR B CA 1
ATOM 1491 C C . TYR B 1 11 ? -1.253 23.594 7.617 1 97.88 11 TYR B C 1
ATOM 1493 O O . TYR B 1 11 ? -1.615 24.453 8.422 1 97.88 11 TYR B O 1
ATOM 1501 N N . ASP B 1 12 ? -0.234 22.797 7.797 1 95.19 12 ASP B N 1
ATOM 1502 C CA . ASP B 1 12 ? 0.559 22.859 9.023 1 95.19 12 ASP B CA 1
ATOM 1503 C C . ASP B 1 12 ? 1.409 24.125 9.055 1 95.19 12 ASP B C 1
ATOM 1505 O O . ASP B 1 12 ? 1.521 24.781 10.102 1 95.19 12 ASP B O 1
ATOM 1509 N N . THR B 1 13 ? 2.057 24.406 7.953 1 95.12 13 THR B N 1
ATOM 1510 C CA . THR B 1 13 ? 2.951 25.562 7.875 1 95.12 13 THR B CA 1
ATOM 1511 C C . THR B 1 13 ? 3.305 25.875 6.426 1 95.12 13 THR B C 1
ATOM 1513 O O . THR B 1 13 ? 3.285 24.984 5.57 1 95.12 13 THR B O 1
ATOM 1516 N N . PRO B 1 14 ? 3.562 27.172 6.18 1 96.56 14 PRO B N 1
ATOM 1517 C CA . PRO B 1 14 ? 4.145 27.469 4.867 1 96.56 14 PRO B CA 1
ATOM 1518 C C . PRO B 1 14 ? 5.477 26.766 4.641 1 96.56 14 PRO B C 1
ATOM 1520 O O . PRO B 1 14 ? 6.262 26.594 5.578 1 96.56 14 PRO B O 1
ATOM 1523 N N . LEU B 1 15 ? 5.711 26.344 3.381 1 96.38 15 LEU B N 1
ATOM 1524 C CA . LEU B 1 15 ? 6.934 25.609 3.094 1 96.38 15 LEU B CA 1
ATOM 1525 C C . LEU B 1 15 ? 7.516 26.016 1.746 1 96.38 15 LEU B C 1
ATOM 1527 O O . LEU B 1 15 ? 6.773 26.391 0.836 1 96.38 15 LEU B O 1
ATOM 1531 N N . HIS B 1 16 ? 8.852 25.906 1.7 1 94.69 16 HIS B N 1
ATOM 1532 C CA . HIS B 1 16 ? 9.484 25.984 0.387 1 94.69 16 HIS B CA 1
ATOM 1533 C C . HIS B 1 16 ? 9.344 24.656 -0.364 1 94.69 16 HIS B C 1
ATOM 1535 O O . HIS B 1 16 ? 9.07 23.625 0.243 1 94.69 16 HIS B O 1
ATOM 1541 N N . GLY B 1 17 ? 9.484 24.781 -1.672 1 93.44 17 GLY B N 1
ATOM 1542 C CA . GLY B 1 17 ? 9.344 23.609 -2.51 1 93.44 17 GLY B CA 1
ATOM 1543 C C . GLY B 1 17 ? 10.234 22.453 -2.082 1 93.44 17 GLY B C 1
ATOM 1544 O O . GLY B 1 17 ? 9.805 21.312 -2.047 1 93.44 17 GLY B O 1
ATOM 1545 N N . TYR B 1 18 ? 11.398 22.828 -1.71 1 91.94 18 TYR B N 1
ATOM 1546 C CA . TYR B 1 18 ? 12.375 21.812 -1.323 1 91.94 18 TYR B CA 1
ATOM 1547 C C . TYR B 1 18 ? 11.922 21.078 -0.07 1 91.94 18 TYR B C 1
ATOM 1549 O O . TYR B 1 18 ? 11.961 19.844 -0.02 1 91.94 18 TYR B O 1
ATOM 1557 N N . GLU B 1 19 ? 11.594 21.766 0.907 1 93.81 19 GLU B N 1
ATOM 1558 C CA . GLU B 1 19 ? 11.148 21.172 2.16 1 93.81 19 GLU B CA 1
ATOM 1559 C C . GLU B 1 19 ? 9.859 20.359 1.965 1 93.81 19 GLU B C 1
ATOM 1561 O O . GLU B 1 19 ? 9.695 19.297 2.555 1 93.81 19 GLU B O 1
ATOM 1566 N N . LEU B 1 20 ? 9 20.891 1.193 1 95.88 20 LEU B N 1
ATOM 1567 C CA . LEU B 1 20 ? 7.762 20.172 0.881 1 95.88 20 LEU B CA 1
ATOM 1568 C C . LEU B 1 20 ? 8.062 18.828 0.216 1 95.88 20 LEU B C 1
ATOM 1570 O O . LEU B 1 20 ? 7.484 17.812 0.589 1 95.88 20 LEU B O 1
ATOM 1574 N N . ARG B 1 21 ? 8.969 18.828 -0.71 1 94.81 21 ARG B N 1
ATOM 1575 C CA . ARG B 1 21 ? 9.32 17.594 -1.407 1 94.81 21 ARG B CA 1
ATOM 1576 C C . ARG B 1 21 ? 9.898 16.578 -0.442 1 94.81 21 ARG B C 1
ATOM 1578 O O . ARG B 1 21 ? 9.594 15.383 -0.534 1 94.81 21 ARG B O 1
ATOM 1585 N N . LYS B 1 22 ? 10.711 17.016 0.451 1 93.19 22 LYS B N 1
ATOM 1586 C CA . LYS B 1 22 ? 11.32 16.125 1.438 1 93.19 22 LYS B CA 1
ATOM 1587 C C . LYS B 1 22 ? 10.258 15.461 2.305 1 93.19 22 LYS B C 1
ATOM 1589 O O . LYS B 1 22 ? 10.281 14.242 2.496 1 93.19 22 LYS B O 1
ATOM 1594 N N . ARG B 1 23 ? 9.328 16.219 2.756 1 95.06 23 ARG B N 1
ATOM 1595 C CA . ARG B 1 23 ? 8.273 15.695 3.611 1 95.06 23 ARG B CA 1
ATOM 1596 C C . ARG B 1 23 ? 7.348 14.766 2.83 1 95.06 23 ARG B C 1
ATOM 1598 O O . ARG B 1 23 ? 6.93 13.727 3.342 1 95.06 23 ARG B O 1
ATOM 1605 N N . LEU B 1 24 ? 7.066 15.18 1.633 1 95.88 24 LEU B N 1
ATOM 1606 C CA . LEU B 1 24 ? 6.23 14.344 0.772 1 95.88 24 LEU B CA 1
ATOM 1607 C C . LEU B 1 24 ? 6.902 13.008 0.5 1 95.88 24 LEU B C 1
ATOM 1609 O O . LEU B 1 24 ? 6.25 11.961 0.553 1 95.88 24 LEU B O 1
ATOM 1613 N N . THR B 1 25 ? 8.18 13.055 0.231 1 93.25 25 THR B N 1
ATOM 1614 C CA . THR B 1 25 ? 8.93 11.836 -0.052 1 93.25 25 THR B CA 1
ATOM 1615 C C . THR B 1 25 ? 8.906 10.898 1.151 1 93.25 25 THR B C 1
ATOM 1617 O O . THR B 1 25 ? 8.758 9.68 0.996 1 93.25 25 THR B O 1
ATOM 1620 N N . ALA B 1 26 ? 9.016 11.414 2.295 1 92.81 26 ALA B N 1
ATOM 1621 C CA . ALA B 1 26 ? 8.992 10.602 3.506 1 92.81 26 ALA B CA 1
ATOM 1622 C C . ALA B 1 26 ? 7.621 9.953 3.699 1 92.81 26 ALA B C 1
ATOM 1624 O O . ALA B 1 26 ? 7.531 8.766 4.039 1 92.81 26 ALA B O 1
ATOM 1625 N N . LEU B 1 27 ? 6.594 10.656 3.42 1 94.25 27 LEU B N 1
ATOM 1626 C CA . LEU B 1 27 ? 5.246 10.195 3.736 1 94.25 27 LEU B CA 1
ATOM 1627 C C . LEU B 1 27 ? 4.707 9.289 2.633 1 94.25 27 LEU B C 1
ATOM 1629 O O . LEU B 1 27 ? 4.082 8.266 2.912 1 94.25 27 LEU B O 1
ATOM 1633 N N . ILE B 1 28 ? 4.961 9.711 1.423 1 90.75 28 ILE B N 1
ATOM 1634 C CA . ILE B 1 28 ? 4.273 8.969 0.369 1 90.75 28 ILE B CA 1
ATOM 1635 C C . ILE B 1 28 ? 5.297 8.344 -0.576 1 90.75 28 ILE B C 1
ATOM 1637 O O . ILE B 1 28 ? 4.941 7.547 -1.445 1 90.75 28 ILE B O 1
ATOM 1641 N N . GLY B 1 29 ? 6.625 8.812 -0.39 1 72.56 29 GLY B N 1
ATOM 1642 C CA . GLY B 1 29 ? 7.641 8.453 -1.364 1 72.56 29 GLY B CA 1
ATOM 1643 C C . GLY B 1 29 ? 8.336 7.145 -1.047 1 72.56 29 GLY B C 1
ATOM 1644 O O . GLY B 1 29 ? 9.406 6.855 -1.596 1 72.56 29 GLY B O 1
ATOM 1645 N N . HIS B 1 30 ? 7.922 6.469 0.112 1 63.97 30 HIS B N 1
ATOM 1646 C CA . HIS B 1 30 ? 8.672 5.289 0.522 1 63.97 30 HIS B CA 1
ATOM 1647 C C . HIS B 1 30 ? 9.281 4.578 -0.681 1 63.97 30 HIS B C 1
ATOM 1649 O O . HIS B 1 30 ? 10.406 4.074 -0.605 1 63.97 30 HIS B O 1
ATOM 1655 N N . VAL B 1 31 ? 8.461 4.457 -1.786 1 56.44 31 VAL B N 1
ATOM 1656 C CA . VAL B 1 31 ? 8.75 3.678 -2.986 1 56.44 31 VAL B CA 1
ATOM 1657 C C . VAL B 1 31 ? 9.789 4.406 -3.836 1 56.44 31 VAL B C 1
ATOM 1659 O O . VAL B 1 31 ? 10.688 3.777 -4.395 1 56.44 31 VAL B O 1
ATOM 1662 N N . ARG B 1 32 ? 9.633 5.57 -3.963 1 65.25 32 ARG B N 1
ATOM 1663 C CA . ARG B 1 32 ? 10.336 6.461 -4.879 1 65.25 32 ARG B CA 1
ATOM 1664 C C . ARG B 1 32 ? 10.164 7.918 -4.473 1 65.25 32 ARG B C 1
ATOM 1666 O O . ARG B 1 32 ? 9.039 8.383 -4.281 1 65.25 32 ARG B O 1
ATOM 1673 N N . PRO B 1 33 ? 11.375 8.469 -4.312 1 80.62 33 PRO B N 1
ATOM 1674 C CA . PRO B 1 33 ? 11.227 9.891 -4.008 1 80.62 33 PRO B CA 1
ATOM 1675 C C . PRO B 1 33 ? 10.258 10.602 -4.957 1 80.62 33 PRO B C 1
ATOM 1677 O O . PRO B 1 33 ? 10.117 10.203 -6.117 1 80.62 33 PRO B O 1
ATOM 1680 N N . VAL B 1 34 ? 9.469 11.484 -4.512 1 90.94 34 VAL B N 1
ATOM 1681 C CA . VAL B 1 34 ? 8.586 12.297 -5.344 1 90.94 34 VAL B CA 1
ATOM 1682 C C . VAL B 1 34 ? 9.422 13.148 -6.301 1 90.94 34 VAL B C 1
ATOM 1684 O O . VAL B 1 34 ? 10.117 14.07 -5.875 1 90.94 34 VAL B O 1
ATOM 1687 N N . PRO B 1 35 ? 9.312 12.75 -7.539 1 91.75 35 PRO B N 1
ATOM 1688 C CA . PRO B 1 35 ? 10.102 13.539 -8.484 1 91.75 35 PRO B CA 1
ATOM 1689 C C . PRO B 1 35 ? 9.648 14.992 -8.562 1 91.75 35 PRO B C 1
ATOM 1691 O O . PRO B 1 35 ? 8.445 15.273 -8.445 1 91.75 35 PRO B O 1
ATOM 1694 N N . GLU B 1 36 ? 10.602 15.867 -8.859 1 92.38 36 GLU B N 1
ATOM 1695 C CA . GLU B 1 36 ? 10.289 17.281 -9.062 1 92.38 36 GLU B CA 1
ATOM 1696 C C . GLU B 1 36 ? 9.344 17.469 -10.242 1 92.38 36 GLU B C 1
ATOM 1698 O O . GLU B 1 36 ? 8.469 18.328 -10.211 1 92.38 36 GLU B O 1
ATOM 1703 N N . SER B 1 37 ? 9.531 16.688 -11.266 1 94.19 37 SER B N 1
ATOM 1704 C CA . SER B 1 37 ? 8.75 16.781 -12.492 1 94.19 37 SER B CA 1
ATOM 1705 C C . SER B 1 37 ? 7.281 16.453 -12.242 1 94.19 37 SER B C 1
ATOM 1707 O O . SER B 1 37 ? 6.414 16.797 -13.055 1 94.19 37 SER B O 1
ATOM 1709 N N . THR B 1 38 ? 6.957 15.852 -11.125 1 94.31 38 THR B N 1
ATOM 1710 C CA . THR B 1 38 ? 5.59 15.539 -10.727 1 94.31 38 THR B CA 1
ATOM 1711 C C . THR B 1 38 ? 5.059 16.578 -9.75 1 94.31 38 THR B C 1
ATOM 1713 O O . THR B 1 38 ? 3.906 17 -9.844 1 94.31 38 THR B O 1
ATOM 1716 N N . LEU B 1 39 ? 5.926 16.969 -8.797 1 95.81 39 LEU B N 1
ATOM 1717 C CA . LEU B 1 39 ? 5.535 17.844 -7.699 1 95.81 39 LEU B CA 1
ATOM 1718 C C . LEU B 1 39 ? 5.188 19.234 -8.211 1 95.81 39 LEU B C 1
ATOM 1720 O O . LEU B 1 39 ? 4.141 19.797 -7.859 1 95.81 39 LEU B O 1
ATOM 1724 N N . TYR B 1 40 ? 5.973 19.766 -9.062 1 95.5 40 TYR B N 1
ATOM 1725 C CA . TYR B 1 40 ? 5.832 21.188 -9.398 1 95.5 40 TYR B CA 1
ATOM 1726 C C . TYR B 1 40 ? 4.625 21.406 -10.305 1 95.5 40 TYR B C 1
ATOM 1728 O O . TYR B 1 40 ? 3.887 22.375 -10.125 1 95.5 40 TYR B O 1
ATOM 1736 N N . PRO B 1 41 ? 4.383 20.578 -11.266 1 97.31 41 PRO B N 1
ATOM 1737 C CA . PRO B 1 41 ? 3.115 20.703 -11.984 1 97.31 41 PRO B CA 1
ATOM 1738 C C . PRO B 1 41 ? 1.897 20.594 -11.07 1 97.31 41 PRO B C 1
ATOM 1740 O O . PRO B 1 41 ? 0.908 21.312 -11.266 1 97.31 41 PRO B O 1
ATOM 1743 N N . ALA B 1 42 ? 1.961 19.719 -10.078 1 97.5 42 ALA B N 1
ATOM 1744 C CA . ALA B 1 42 ? 0.861 19.594 -9.125 1 97.5 42 ALA B CA 1
ATOM 1745 C C . ALA B 1 42 ? 0.677 20.891 -8.336 1 97.5 42 ALA B C 1
ATOM 1747 O O . ALA B 1 42 ? -0.451 21.344 -8.133 1 97.5 42 ALA B O 1
ATOM 1748 N N . ILE B 1 43 ? 1.767 21.453 -7.918 1 97.25 43 ILE B N 1
ATOM 1749 C CA . ILE B 1 43 ? 1.724 22.719 -7.199 1 97.25 43 ILE B CA 1
ATOM 1750 C C . ILE B 1 43 ? 1.102 23.797 -8.086 1 97.25 43 ILE B C 1
ATOM 1752 O O . ILE B 1 43 ? 0.25 24.562 -7.641 1 97.25 43 ILE B O 1
ATOM 1756 N N . LYS B 1 44 ? 1.519 23.812 -9.297 1 97.06 44 LYS B N 1
ATOM 1757 C CA . LYS B 1 44 ? 0.998 24.797 -10.242 1 97.06 44 LYS B CA 1
ATOM 1758 C C . LYS B 1 44 ? -0.509 24.641 -10.422 1 97.06 44 LYS B C 1
ATOM 1760 O O . LYS B 1 44 ? -1.24 25.625 -10.484 1 97.06 44 LYS B O 1
ATOM 1765 N N . ARG B 1 45 ? -0.975 23.422 -10.57 1 98 45 ARG B N 1
ATOM 1766 C CA . ARG B 1 45 ? -2.402 23.141 -10.711 1 98 45 ARG B CA 1
ATOM 1767 C C . ARG B 1 45 ? -3.176 23.641 -9.492 1 98 45 ARG B C 1
ATOM 1769 O O . ARG B 1 45 ? -4.246 24.234 -9.633 1 98 45 ARG B O 1
ATOM 1776 N N . LEU B 1 46 ? -2.648 23.406 -8.32 1 98.31 46 LEU B N 1
ATOM 1777 C CA . LEU B 1 46 ? -3.305 23.812 -7.082 1 98.31 46 LEU B CA 1
ATOM 1778 C C . LEU B 1 46 ? -3.324 25.344 -6.961 1 98.31 46 LEU B C 1
ATOM 1780 O O . LEU B 1 46 ? -4.293 25.906 -6.457 1 98.31 46 LEU B O 1
ATOM 1784 N N . GLU B 1 47 ? -2.262 25.938 -7.367 1 97.62 47 GLU B N 1
ATOM 1785 C CA . GLU B 1 47 ? -2.203 27.406 -7.379 1 97.62 47 GLU B CA 1
ATOM 1786 C C . GLU B 1 47 ? -3.236 27.984 -8.336 1 97.62 47 GLU B C 1
ATOM 1788 O O . GLU B 1 47 ? -3.953 28.922 -7.984 1 97.62 47 GLU B O 1
ATOM 1793 N N . LYS B 1 48 ? -3.291 27.438 -9.539 1 98 48 LYS B N 1
ATOM 1794 C CA . LYS B 1 48 ? -4.25 27.906 -10.539 1 98 48 LYS B CA 1
ATOM 1795 C C . LYS B 1 48 ? -5.684 27.734 -10.047 1 98 48 LYS B C 1
ATOM 1797 O O . LYS B 1 48 ? -6.555 28.547 -10.359 1 98 48 LYS B O 1
ATOM 1802 N N . ALA B 1 49 ? -5.902 26.719 -9.258 1 98.19 49 ALA B N 1
ATOM 1803 C CA . ALA B 1 49 ? -7.227 26.453 -8.703 1 98.19 49 ALA B CA 1
ATOM 1804 C C . ALA B 1 49 ? -7.512 27.328 -7.496 1 98.19 49 ALA B C 1
ATOM 1806 O O . ALA B 1 49 ? -8.602 27.266 -6.914 1 98.19 49 ALA B O 1
ATOM 1807 N N . GLY B 1 50 ? -6.5 28.109 -7.066 1 98.19 50 GLY B N 1
ATOM 1808 C CA . GLY B 1 50 ? -6.676 29.047 -5.98 1 98.19 50 GLY B CA 1
ATOM 1809 C C . GLY B 1 50 ? -6.512 28.422 -4.609 1 98.19 50 GLY B C 1
ATOM 1810 O O . GLY B 1 50 ? -6.926 29 -3.604 1 98.19 50 GLY B O 1
ATOM 1811 N N . LEU B 1 51 ? -5.934 27.266 -4.496 1 98.56 51 LEU B N 1
ATOM 1812 C CA . LEU B 1 51 ? -5.855 26.531 -3.24 1 98.56 51 LEU B CA 1
ATOM 1813 C C . LEU B 1 51 ? -4.57 26.859 -2.492 1 98.56 51 LEU B C 1
ATOM 1815 O O . LEU B 1 51 ? -4.484 26.672 -1.277 1 98.56 51 LEU B O 1
ATOM 1819 N N . LEU B 1 52 ? -3.531 27.234 -3.193 1 97.62 52 LEU B N 1
ATOM 1820 C CA . LEU B 1 52 ? -2.322 27.719 -2.539 1 97.62 52 LEU B CA 1
ATOM 1821 C C . LEU B 1 52 ? -1.757 28.938 -3.273 1 97.62 52 LEU B C 1
ATOM 1823 O O . LEU B 1 52 ? -2.201 29.266 -4.379 1 97.62 52 LEU B O 1
ATOM 1827 N N . ALA B 1 53 ? -0.937 29.672 -2.58 1 97.06 53 ALA B N 1
ATOM 1828 C CA . ALA B 1 53 ? -0.251 30.844 -3.119 1 97.06 53 ALA B CA 1
ATOM 1829 C C . ALA B 1 53 ? 1.263 30.703 -2.99 1 97.06 53 ALA B C 1
ATOM 1831 O O . ALA B 1 53 ? 1.754 30 -2.102 1 97.06 53 ALA B O 1
ATOM 1832 N N . ARG B 1 54 ? 1.892 31.312 -3.934 1 93.06 54 ARG B N 1
ATOM 1833 C CA . ARG B 1 54 ? 3.35 31.328 -3.971 1 93.06 54 ARG B CA 1
ATOM 1834 C C . ARG B 1 54 ? 3.893 32.75 -3.842 1 93.06 54 ARG B C 1
ATOM 1836 O O . ARG B 1 54 ? 3.418 33.656 -4.52 1 93.06 54 ARG B O 1
ATOM 1843 N N . GLU B 1 55 ? 4.73 32.938 -2.895 1 89.69 55 GLU B N 1
ATOM 1844 C CA . GLU B 1 55 ? 5.348 34.25 -2.73 1 89.69 55 GLU B CA 1
ATOM 1845 C C . GLU B 1 55 ? 6.871 34.156 -2.727 1 89.69 55 GLU B C 1
ATOM 1847 O O . GLU B 1 55 ? 7.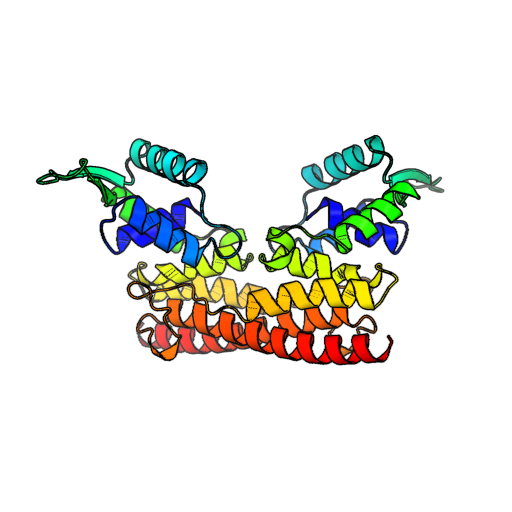434 33.219 -2.143 1 89.69 55 GLU B O 1
ATOM 1852 N N . THR B 1 56 ? 7.406 35.031 -3.469 1 84.06 56 THR B N 1
ATOM 1853 C CA . THR B 1 56 ? 8.867 35.094 -3.502 1 84.06 56 THR B CA 1
ATOM 1854 C C . THR B 1 56 ? 9.414 35.781 -2.252 1 84.06 56 THR B C 1
ATOM 1856 O O . THR B 1 56 ? 8.93 36.844 -1.856 1 84.06 56 THR B O 1
ATOM 1859 N N . GLN B 1 57 ? 10.07 35.062 -1.451 1 74.31 57 GLN B N 1
ATOM 1860 C CA . GLN B 1 57 ? 10.742 35.719 -0.326 1 74.31 57 GLN B CA 1
ATOM 1861 C C . GLN B 1 57 ? 12.141 36.188 -0.718 1 74.31 57 GLN B C 1
ATOM 1863 O O . GLN B 1 57 ? 12.883 35.438 -1.395 1 74.31 57 GLN B O 1
ATOM 1868 N N . PRO B 1 58 ? 12.344 37.531 -0.449 1 62.62 58 PRO B N 1
ATOM 1869 C CA . PRO B 1 58 ? 13.641 38.125 -0.8 1 62.62 58 PRO B CA 1
ATOM 1870 C C . PRO B 1 58 ? 14.82 37.375 -0.189 1 62.62 58 PRO B C 1
ATOM 1872 O O . PRO B 1 58 ? 14.727 36.875 0.942 1 62.62 58 PRO B O 1
ATOM 1875 N N . GLY B 1 59 ? 15.375 36.531 -0.874 1 57.16 59 GLY B N 1
ATOM 1876 C CA . GLY B 1 59 ? 16.594 36 -0.275 1 57.16 59 GLY B CA 1
ATOM 1877 C C . GLY B 1 59 ? 17.719 37.031 -0.224 1 57.16 59 GLY B C 1
ATOM 1878 O O . GLY B 1 59 ? 17.719 38 -0.973 1 57.16 59 GLY B O 1
ATOM 1879 N N . ALA B 1 60 ? 18.312 37.375 1.011 1 54.41 60 ALA B N 1
ATOM 1880 C CA . ALA B 1 60 ? 19.406 38.344 1.01 1 54.41 60 ALA B CA 1
ATOM 1881 C C . ALA B 1 60 ? 20.312 38.156 -0.197 1 54.41 60 ALA B C 1
ATOM 1883 O O . ALA B 1 60 ? 20.625 39.094 -0.921 1 54.41 60 ALA B O 1
ATOM 1884 N N . THR B 1 61 ? 21.094 37.156 -0.169 1 56 61 THR B N 1
ATOM 1885 C CA . THR B 1 61 ? 22.156 36.906 -1.132 1 56 61 THR B CA 1
ATOM 1886 C C . THR B 1 61 ? 21.766 35.781 -2.082 1 56 61 THR B C 1
ATOM 1888 O O . THR B 1 61 ? 22.422 35.531 -3.1 1 56 61 THR B O 1
ATOM 1891 N N . ALA B 1 62 ? 20.859 34.906 -1.656 1 58.09 62 ALA B N 1
ATOM 1892 C CA . ALA B 1 62 ? 20.641 33.656 -2.367 1 58.09 62 ALA B CA 1
ATOM 1893 C C . ALA B 1 62 ? 19.391 33.75 -3.254 1 58.09 62 ALA B C 1
ATOM 1895 O O . ALA B 1 62 ? 18.578 34.656 -3.094 1 58.09 62 ALA B O 1
ATOM 1896 N N . ALA B 1 63 ? 19.391 32.906 -4.219 1 59.66 63 ALA B N 1
ATOM 1897 C CA . ALA B 1 63 ? 18.312 32.75 -5.195 1 59.66 63 ALA B CA 1
ATOM 1898 C C . ALA B 1 63 ? 16.938 32.812 -4.52 1 59.66 63 ALA B C 1
ATOM 1900 O O . ALA B 1 63 ? 16.75 32.25 -3.449 1 59.66 63 ALA B O 1
ATOM 1901 N N . PRO B 1 64 ? 16.219 33.75 -4.965 1 61.56 64 PRO B N 1
ATOM 1902 C CA . PRO B 1 64 ? 14.867 33.906 -4.41 1 61.56 64 PRO B CA 1
ATOM 1903 C C . PRO B 1 64 ? 14.203 32.562 -4.129 1 61.56 64 PRO B C 1
ATOM 1905 O O . PRO B 1 64 ? 14.336 31.609 -4.922 1 61.56 64 PRO B O 1
ATOM 1908 N N . ARG B 1 65 ? 13.891 32.25 -2.891 1 78.44 65 ARG B N 1
ATOM 1909 C CA . ARG B 1 65 ? 13.164 31.031 -2.568 1 78.44 65 ARG B CA 1
ATOM 1910 C C . ARG B 1 65 ? 11.656 31.281 -2.537 1 78.44 65 ARG B C 1
ATOM 1912 O O . ARG B 1 65 ? 11.211 32.312 -2.055 1 78.44 65 ARG B O 1
ATOM 1919 N N . GLN B 1 66 ? 10.953 30.484 -3.223 1 88.56 66 GLN B N 1
ATOM 1920 C CA . GLN B 1 66 ? 9.492 30.578 -3.264 1 88.56 66 GLN B CA 1
ATOM 1921 C C . GLN B 1 66 ? 8.859 29.828 -2.1 1 88.56 66 GLN B C 1
ATOM 1923 O O . GLN B 1 66 ? 9.211 28.672 -1.832 1 88.56 66 GLN B O 1
ATOM 1928 N N . VAL B 1 67 ? 8.055 30.641 -1.358 1 95.62 67 VAL B N 1
ATOM 1929 C CA . VAL B 1 67 ? 7.336 30.047 -0.24 1 95.62 67 VAL B CA 1
ATOM 1930 C C . VAL B 1 67 ? 5.902 29.734 -0.66 1 95.62 67 VAL B C 1
ATOM 1932 O O . VAL B 1 67 ? 5.234 30.562 -1.287 1 95.62 67 VAL B O 1
ATOM 1935 N N . LEU B 1 68 ? 5.477 28.531 -0.327 1 97.69 68 LEU B N 1
ATOM 1936 C CA . LEU B 1 68 ? 4.121 28.062 -0.609 1 97.69 68 LEU B CA 1
ATOM 1937 C C . LEU B 1 68 ? 3.238 28.188 0.629 1 97.69 68 LEU B C 1
ATOM 1939 O O . LEU B 1 68 ? 3.631 27.766 1.718 1 97.69 68 LEU B O 1
ATOM 1943 N N . THR B 1 69 ? 2.086 28.797 0.451 1 97.69 69 THR B N 1
ATOM 1944 C CA . THR B 1 69 ? 1.121 28.938 1.535 1 97.69 69 THR B CA 1
ATOM 1945 C C . THR B 1 69 ? -0.264 28.469 1.092 1 97.69 69 THR B C 1
ATOM 1947 O O . THR B 1 69 ? -0.63 28.625 -0.076 1 97.69 69 THR B O 1
ATOM 1950 N N . LEU B 1 70 ? -0.984 27.938 2.045 1 97.62 70 LEU B N 1
ATOM 1951 C CA . LEU B 1 70 ? -2.359 27.547 1.747 1 97.62 70 LEU B CA 1
ATOM 1952 C C . LEU B 1 70 ? -3.291 28.75 1.824 1 97.62 70 LEU B C 1
ATOM 1954 O O . LEU B 1 70 ? -3.162 29.578 2.723 1 97.62 70 LEU B O 1
ATOM 1958 N N . THR B 1 71 ? -4.191 28.812 0.881 1 98.12 71 THR B N 1
ATOM 1959 C CA . THR B 1 71 ? -5.215 29.844 0.951 1 98.12 71 THR B CA 1
ATOM 1960 C C . THR B 1 71 ? -6.383 29.406 1.828 1 98.12 71 THR B C 1
ATOM 1962 O O . THR B 1 71 ? -6.426 28.25 2.268 1 98.12 71 THR B O 1
ATOM 1965 N N . GLY B 1 72 ? -7.309 30.375 2.066 1 98.12 72 GLY B N 1
ATOM 1966 C CA . GLY B 1 72 ? -8.531 30 2.76 1 98.12 72 GLY B CA 1
ATOM 1967 C C . GLY B 1 72 ? -9.312 28.906 2.045 1 98.12 72 GLY B C 1
ATOM 1968 O O . GLY B 1 72 ? -9.82 27.984 2.682 1 98.12 72 GLY B O 1
ATOM 1969 N N . THR B 1 73 ? -9.383 29.031 0.78 1 98.44 73 THR B N 1
ATOM 1970 C CA . THR B 1 73 ? -10.062 28.047 -0.037 1 98.44 73 THR B CA 1
ATOM 1971 C C . THR B 1 73 ? -9.359 26.688 0.053 1 98.44 73 THR B C 1
ATOM 1973 O O . THR B 1 73 ? -10.016 25.641 0.113 1 98.44 73 THR B O 1
ATOM 1976 N N . GLY B 1 74 ? -8.031 26.719 0.043 1 98.38 74 GLY B N 1
ATOM 1977 C CA . GLY B 1 74 ? -7.266 25.5 0.183 1 98.38 74 GLY B CA 1
ATOM 1978 C C . GLY B 1 74 ? -7.492 24.797 1.51 1 98.38 74 GLY B C 1
ATOM 1979 O O . GLY B 1 74 ? -7.602 23.578 1.56 1 98.38 74 GLY B O 1
ATOM 1980 N N . ARG B 1 75 ? -7.582 25.578 2.555 1 98.19 75 ARG B N 1
ATOM 1981 C CA . ARG B 1 75 ? -7.848 25.031 3.881 1 98.19 75 ARG B CA 1
ATOM 1982 C C . ARG B 1 75 ? -9.219 24.375 3.934 1 98.19 75 ARG B C 1
ATOM 1984 O O . ARG B 1 75 ? -9.367 23.281 4.477 1 98.19 75 ARG B O 1
ATOM 1991 N N . ALA B 1 76 ? -10.148 25.062 3.324 1 98 76 ALA B N 1
ATOM 1992 C CA . ALA B 1 76 ? -11.508 24.531 3.295 1 98 76 ALA B CA 1
ATOM 1993 C C . ALA B 1 76 ? -11.57 23.234 2.473 1 98 76 ALA B C 1
ATOM 1995 O O . ALA B 1 76 ? -12.234 22.281 2.865 1 98 76 ALA B O 1
ATOM 1996 N N . GLN B 1 77 ? -10.914 23.25 1.394 1 97.81 77 GLN B N 1
ATOM 1997 C CA . GLN B 1 77 ? -10.914 22.078 0.527 1 97.81 77 GLN B CA 1
ATOM 1998 C C . GLN B 1 77 ? -10.258 20.875 1.218 1 97.81 77 GLN B C 1
ATOM 2000 O O . GLN B 1 77 ? -10.734 19.75 1.087 1 97.81 77 GLN B O 1
ATOM 2005 N N . LEU B 1 78 ? -9.141 21.125 1.909 1 98.19 78 LEU B N 1
ATOM 2006 C CA . LEU B 1 78 ? -8.516 20.031 2.645 1 98.19 78 LEU B CA 1
ATOM 2007 C C . LEU B 1 78 ? -9.492 19.422 3.643 1 98.19 78 LEU B C 1
ATOM 2009 O O . LEU B 1 78 ? -9.641 18.203 3.695 1 98.19 78 LEU B O 1
ATOM 2013 N N . ARG B 1 79 ? -10.141 20.25 4.375 1 98.19 79 ARG B N 1
ATOM 2014 C CA . ARG B 1 79 ? -11.07 19.766 5.387 1 98.19 79 ARG B CA 1
ATOM 2015 C C . ARG B 1 79 ? -12.219 18.984 4.754 1 98.19 79 ARG B C 1
ATOM 2017 O O . ARG B 1 79 ? -12.633 17.953 5.27 1 98.19 79 ARG B O 1
ATOM 2024 N N . ASP B 1 80 ? -12.68 19.5 3.637 1 97.62 80 ASP B N 1
ATOM 2025 C CA . ASP B 1 80 ? -13.758 18.812 2.928 1 97.62 80 ASP B CA 1
ATOM 2026 C C . ASP B 1 80 ? -13.305 17.438 2.467 1 97.62 80 ASP B C 1
ATOM 2028 O O . ASP B 1 80 ? -14.047 16.453 2.604 1 97.62 80 ASP B O 1
ATOM 2032 N N . ARG B 1 81 ? -12.125 17.328 1.938 1 97.62 81 ARG B N 1
ATOM 2033 C CA . ARG B 1 81 ? -11.594 16.062 1.444 1 97.62 81 ARG B CA 1
ATOM 2034 C C . ARG B 1 81 ? -11.359 15.078 2.592 1 97.62 81 ARG B C 1
ATOM 2036 O O . ARG B 1 81 ? -11.594 13.883 2.451 1 97.62 81 ARG B O 1
ATOM 2043 N N . LEU B 1 82 ? -10.898 15.594 3.732 1 98.44 82 LEU B N 1
ATOM 2044 C CA . LEU B 1 82 ? -10.68 14.742 4.895 1 98.44 82 LEU B CA 1
ATOM 2045 C C . LEU B 1 82 ? -12 14.211 5.438 1 98.44 82 LEU B C 1
ATOM 2047 O O . LEU B 1 82 ? -12.086 13.055 5.863 1 98.44 82 LEU B O 1
ATOM 2051 N N . ALA B 1 83 ? -12.984 15.016 5.387 1 98 83 ALA B N 1
ATOM 2052 C CA . ALA B 1 83 ? -14.281 14.664 5.961 1 98 83 ALA B CA 1
ATOM 2053 C C . ALA B 1 83 ? -15.031 13.68 5.062 1 98 83 ALA B C 1
ATOM 2055 O O . ALA B 1 83 ? -15.891 12.93 5.535 1 98 83 ALA B O 1
ATOM 2056 N N . SER B 1 84 ? -14.75 13.75 3.75 1 97.25 84 SER B N 1
ATOM 2057 C CA . SER B 1 84 ? -15.469 12.922 2.781 1 97.25 84 SER B CA 1
ATOM 2058 C C . SER B 1 84 ? -14.492 12.172 1.878 1 97.25 84 SER B 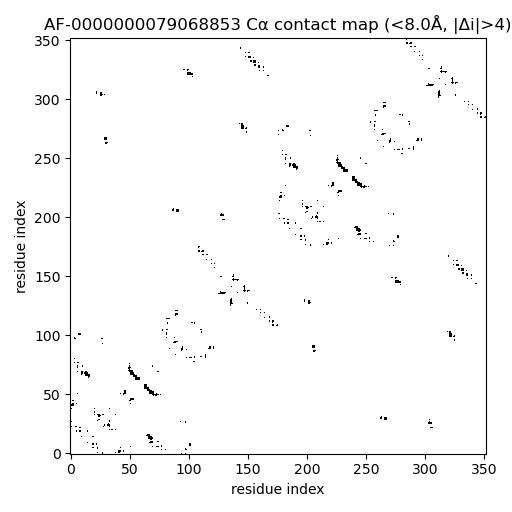C 1
ATOM 2060 O O . SER B 1 84 ? -14.531 12.32 0.655 1 97.25 84 SER B O 1
ATOM 2062 N N . PRO B 1 85 ? -13.727 11.32 2.518 1 97 85 PRO B N 1
ATOM 2063 C CA . PRO B 1 85 ? -12.758 10.586 1.696 1 97 85 PRO B CA 1
ATOM 2064 C C . PRO B 1 85 ? -13.422 9.648 0.693 1 97 85 PRO B C 1
ATOM 2066 O O . PRO B 1 85 ? -14.508 9.117 0.963 1 97 85 PRO B O 1
ATOM 2069 N N . GLU B 1 86 ? -12.828 9.5 -0.409 1 93.69 86 GLU B N 1
ATOM 2070 C CA . GLU B 1 86 ? -13.281 8.523 -1.39 1 93.69 86 GLU B CA 1
ATOM 2071 C C . GLU B 1 86 ? -13.078 7.098 -0.881 1 93.69 86 GLU B C 1
ATOM 2073 O O . GLU B 1 86 ? -12.312 6.875 0.062 1 93.69 86 GLU B O 1
ATOM 2078 N N . ARG B 1 87 ? -13.742 6.18 -1.556 1 91.56 87 ARG B N 1
ATOM 2079 C CA . ARG B 1 87 ? -13.633 4.781 -1.154 1 91.56 87 ARG B CA 1
ATOM 2080 C C . ARG B 1 87 ? -12.18 4.324 -1.159 1 91.56 87 ARG B C 1
ATOM 2082 O O . ARG B 1 87 ? -11.727 3.643 -0.234 1 91.56 87 ARG B O 1
ATOM 2089 N N . ALA B 1 88 ? -11.422 4.695 -2.174 1 90.75 88 ALA B N 1
ATOM 2090 C CA . ALA B 1 88 ? -10.031 4.281 -2.305 1 90.75 88 ALA B CA 1
ATOM 2091 C C . ALA B 1 88 ? -9.188 4.809 -1.146 1 90.75 88 ALA B C 1
ATOM 2093 O O . ALA B 1 88 ? -8.219 4.168 -0.731 1 90.75 88 ALA B O 1
ATOM 2094 N N . ASP B 1 89 ? -9.539 5.969 -0.542 1 94.38 89 ASP B N 1
ATOM 2095 C CA . ASP B 1 89 ? -8.828 6.535 0.602 1 94.38 89 ASP B CA 1
ATOM 2096 C C . ASP B 1 89 ? -8.977 5.648 1.835 1 94.38 89 ASP B C 1
ATOM 2098 O O . ASP B 1 89 ? -8.078 5.586 2.676 1 94.38 89 ASP B O 1
ATOM 2102 N N . ILE B 1 90 ? -10.102 4.98 1.856 1 95 90 ILE B N 1
ATOM 2103 C CA . ILE B 1 90 ? -10.43 4.133 2.998 1 95 90 ILE B CA 1
ATOM 2104 C C . ILE B 1 90 ? -9.82 2.746 2.803 1 95 90 ILE B C 1
ATOM 2106 O O . ILE B 1 90 ? -9.312 2.145 3.754 1 95 90 ILE B O 1
ATOM 2110 N N . THR B 1 91 ? -9.742 2.295 1.552 1 91.81 91 THR B N 1
ATOM 2111 C CA . THR B 1 91 ? -9.461 0.877 1.345 1 91.81 91 THR B CA 1
ATOM 2112 C C . THR B 1 91 ? -8 0.664 0.962 1 91.81 91 THR B C 1
ATOM 2114 O O . THR B 1 91 ? -7.445 -0.411 1.194 1 91.81 91 THR B O 1
ATOM 2117 N N . ASP B 1 92 ? -7.355 1.621 0.367 1 90.38 92 ASP B N 1
ATOM 2118 C CA . ASP B 1 92 ? -5.945 1.53 0.006 1 90.38 92 ASP B CA 1
ATOM 2119 C C . ASP B 1 92 ? -5.051 1.987 1.157 1 90.38 92 ASP B C 1
ATOM 2121 O O . ASP B 1 92 ? -5.156 3.127 1.616 1 90.38 92 ASP B O 1
ATOM 2125 N N . GLU B 1 93 ? -4.176 1.167 1.505 1 91.81 93 GLU B N 1
ATOM 2126 C CA . GLU B 1 93 ? -3.398 1.425 2.713 1 91.81 93 GLU B CA 1
ATOM 2127 C C . GLU B 1 93 ? -2.543 2.68 2.561 1 91.81 93 GLU B C 1
ATOM 2129 O O . GLU B 1 93 ? -2.406 3.461 3.504 1 91.81 93 GLU B O 1
ATOM 2134 N N . ASN B 1 94 ? -1.93 2.865 1.435 1 90.69 94 ASN B N 1
ATOM 2135 C CA . ASN B 1 94 ? -1.087 4.039 1.232 1 90.69 94 ASN B CA 1
ATOM 2136 C C . ASN B 1 94 ? -1.897 5.328 1.303 1 90.69 94 ASN B C 1
ATOM 2138 O O . ASN B 1 94 ? -1.474 6.301 1.933 1 90.69 94 ASN B O 1
ATOM 2142 N N . ARG B 1 95 ? -3.006 5.305 0.673 1 93.62 95 ARG B N 1
ATOM 2143 C CA . ARG B 1 95 ? -3.881 6.473 0.717 1 93.62 95 ARG B CA 1
ATOM 2144 C C . ARG B 1 95 ? -4.426 6.695 2.123 1 93.62 95 ARG B C 1
ATOM 2146 O O . ARG B 1 95 ? -4.566 7.84 2.566 1 93.62 95 ARG B O 1
ATOM 2153 N N . TRP B 1 96 ? -4.715 5.594 2.76 1 95.75 96 TRP B N 1
ATOM 2154 C CA . TRP B 1 96 ? -5.211 5.652 4.129 1 95.75 96 TRP B CA 1
ATOM 2155 C C . TRP B 1 96 ? -4.203 6.336 5.047 1 95.75 96 TRP B C 1
ATOM 2157 O O . TRP B 1 96 ? -4.566 7.203 5.848 1 95.75 96 TRP B O 1
ATOM 2167 N N . PHE B 1 97 ? -2.941 6.043 4.941 1 96.06 97 PHE B N 1
ATOM 2168 C CA . PHE B 1 97 ? -1.903 6.625 5.781 1 96.06 97 PHE B CA 1
ATOM 2169 C C . PHE B 1 97 ? -1.789 8.125 5.543 1 96.06 97 PHE B C 1
ATOM 2171 O O . PHE B 1 97 ? -1.588 8.898 6.484 1 96.06 97 PHE B O 1
ATOM 2178 N N . VAL B 1 98 ? -1.949 8.477 4.336 1 96.94 98 VAL B N 1
ATOM 2179 C CA . VAL B 1 98 ? -1.9 9.898 4.031 1 96.94 98 VAL B CA 1
ATOM 2180 C C . VAL B 1 98 ? -3.096 10.609 4.668 1 96.94 98 VAL B C 1
ATOM 2182 O O . VAL B 1 98 ? -2.947 11.68 5.254 1 96.94 98 VAL B O 1
ATOM 2185 N N . LEU B 1 99 ? -4.254 10.016 4.523 1 98.12 99 LEU B N 1
ATOM 2186 C CA . LEU B 1 99 ? -5.453 10.57 5.141 1 98.12 99 LEU B CA 1
ATOM 2187 C C . LEU B 1 99 ? -5.27 10.727 6.645 1 98.12 99 LEU B C 1
ATOM 2189 O O . LEU B 1 99 ? -5.531 11.797 7.199 1 98.12 99 LEU B O 1
ATOM 2193 N N . LEU B 1 100 ? -4.73 9.734 7.273 1 98.38 100 LEU B N 1
ATOM 2194 C CA . LEU B 1 100 ? -4.52 9.742 8.719 1 98.38 100 LEU B CA 1
ATOM 2195 C C . LEU B 1 100 ? -3.523 10.828 9.109 1 98.38 100 LEU B C 1
ATOM 2197 O O . LEU B 1 100 ? -3.693 11.492 10.141 1 98.38 100 LEU B O 1
ATOM 2201 N N . ALA B 1 101 ? -2.549 10.969 8.305 1 97.94 101 ALA B N 1
ATOM 2202 C CA . ALA B 1 101 ? -1.478 11.914 8.617 1 97.94 101 ALA B CA 1
ATOM 2203 C C . ALA B 1 101 ? -2.033 13.312 8.859 1 97.94 101 ALA B C 1
ATOM 2205 O O . ALA B 1 101 ? -1.428 14.109 9.578 1 97.94 101 ALA B O 1
ATOM 2206 N N . PHE B 1 102 ? -3.23 13.594 8.297 1 98.5 102 PHE B N 1
ATOM 2207 C CA . PHE B 1 102 ? -3.697 14.969 8.359 1 98.5 102 PHE B CA 1
ATOM 2208 C C . PHE B 1 102 ? -5.098 15.039 8.953 1 98.5 102 PHE B C 1
ATOM 2210 O O . PHE B 1 102 ? -5.73 16.094 8.938 1 98.5 102 PHE B O 1
ATOM 2217 N N . LEU B 1 103 ? -5.602 13.945 9.453 1 98.69 103 LEU B N 1
ATOM 2218 C CA . LEU B 1 103 ? -6.988 13.867 9.906 1 98.69 103 LEU B CA 1
ATOM 2219 C C . LEU B 1 103 ? -7.23 14.812 11.078 1 98.69 103 LEU B C 1
ATOM 2221 O O . LEU B 1 103 ? -8.359 15.258 11.297 1 98.69 103 LEU B O 1
ATOM 2225 N N . ARG B 1 104 ? -6.207 15.234 11.781 1 97.75 104 ARG B N 1
ATOM 2226 C CA . ARG B 1 104 ? -6.301 16.125 12.93 1 97.75 104 ARG B CA 1
ATOM 2227 C C . ARG B 1 104 ? -6.859 17.484 12.516 1 97.75 104 ARG B C 1
ATOM 2229 O O . ARG B 1 104 ? -7.297 18.266 13.367 1 97.75 104 ARG B O 1
ATOM 2236 N N . HIS B 1 105 ? -6.797 17.797 11.242 1 97.75 105 HIS B N 1
ATOM 2237 C CA . HIS B 1 105 ? -7.195 19.109 10.781 1 97.75 105 HIS B CA 1
ATOM 2238 C C . HIS B 1 105 ? -8.711 19.203 10.617 1 97.75 105 HIS B C 1
ATOM 2240 O O . HIS B 1 105 ? -9.242 20.281 10.344 1 97.75 105 HIS B O 1
ATOM 2246 N N . LEU B 1 106 ? -9.352 18.078 10.711 1 97.12 106 LEU B N 1
ATOM 2247 C CA . LEU B 1 106 ? -10.789 18.156 10.945 1 97.12 106 LEU B CA 1
ATOM 2248 C C . LEU B 1 106 ? -11.086 18.641 12.352 1 97.12 106 LEU B C 1
ATOM 2250 O O . LEU B 1 106 ? -10.656 18.031 13.336 1 97.12 106 LEU B O 1
ATOM 2254 N N . PRO B 1 107 ? -11.805 19.688 12.43 1 93.12 107 PRO B N 1
ATOM 2255 C CA . PRO B 1 107 ? -11.945 20.297 13.758 1 93.12 107 PRO B CA 1
ATOM 2256 C C . PRO B 1 107 ? -12.867 19.5 14.68 1 93.12 107 PRO B C 1
ATOM 2258 O O . PRO B 1 107 ? -12.648 19.438 15.891 1 93.12 107 PRO B O 1
ATOM 2261 N N . GLU B 1 108 ? -13.852 18.828 14.188 1 95.31 108 GLU B N 1
ATOM 2262 C CA . GLU B 1 108 ? -14.836 18.125 15.016 1 95.31 108 GLU B CA 1
ATOM 2263 C C . GLU B 1 108 ? -14.422 16.688 15.266 1 95.31 108 GLU B C 1
ATOM 2265 O O . GLU B 1 108 ? -14.297 15.898 14.32 1 95.31 108 GLU B O 1
ATOM 2270 N N . PRO B 1 109 ? -14.312 16.328 16.5 1 96.88 109 PRO B N 1
ATOM 2271 C CA . PRO B 1 109 ? -13.984 14.938 16.828 1 96.88 109 PRO B CA 1
ATOM 2272 C C . PRO B 1 109 ? -14.977 13.938 16.219 1 96.88 109 PRO B C 1
ATOM 2274 O O . PRO B 1 109 ? -14.586 12.836 15.828 1 96.88 109 PRO B O 1
ATOM 2277 N N . SER B 1 110 ? -16.172 14.367 16.125 1 97.12 110 SER B N 1
ATOM 2278 C CA . SER B 1 110 ? -17.172 13.477 15.555 1 97.12 110 SER B CA 1
ATOM 2279 C C . SER B 1 110 ? -16.891 13.195 14.086 1 97.12 110 SER B C 1
ATOM 2281 O O . SER B 1 110 ? -17.109 12.078 13.609 1 97.12 110 SER B O 1
ATOM 2283 N N . ALA B 1 111 ? -16.438 14.219 13.422 1 97.56 111 ALA B N 1
ATOM 2284 C CA . ALA B 1 111 ? -16.094 14.039 12.016 1 97.56 111 ALA B CA 1
ATOM 2285 C C . ALA B 1 111 ? -14.867 13.133 11.859 1 97.56 111 ALA B C 1
ATOM 2287 O O . ALA B 1 111 ? -14.812 12.312 10.945 1 97.56 111 ALA B O 1
ATOM 2288 N N . GLN B 1 112 ? -13.898 13.289 12.719 1 98.56 112 GLN B N 1
ATOM 2289 C CA . GLN B 1 112 ? -12.75 12.398 12.742 1 98.56 112 GLN B CA 1
ATOM 2290 C C . GLN B 1 112 ? -13.18 10.953 12.977 1 98.56 112 GLN B C 1
ATOM 2292 O O . GLN B 1 112 ? -12.742 10.039 12.273 1 98.56 112 GLN B O 1
ATOM 2297 N N . ALA B 1 113 ? -14.07 10.766 13.914 1 98.56 113 ALA B N 1
ATOM 2298 C CA . ALA B 1 113 ? -14.562 9.438 14.273 1 98.56 113 ALA B CA 1
ATOM 2299 C C . ALA B 1 113 ? -15.305 8.797 13.102 1 98.56 113 ALA B C 1
ATOM 2301 O O . ALA B 1 113 ? -15.188 7.594 12.867 1 98.56 113 ALA B O 1
ATOM 2302 N N . ASP B 1 114 ? -16.062 9.594 12.422 1 98.25 114 ASP B N 1
ATOM 2303 C CA . ASP B 1 114 ? -16.812 9.078 11.273 1 98.25 114 ASP B CA 1
ATOM 2304 C C . ASP B 1 114 ? -15.867 8.477 10.234 1 98.25 114 ASP B C 1
ATOM 2306 O O . ASP B 1 114 ? -16.156 7.41 9.68 1 98.25 114 ASP B O 1
ATOM 2310 N N . VAL B 1 115 ? -14.789 9.133 9.977 1 98.62 115 VAL B N 1
ATOM 2311 C CA . VAL B 1 115 ? -13.805 8.641 9.016 1 98.62 115 VAL B CA 1
ATOM 2312 C C . VAL B 1 115 ? -13.195 7.336 9.516 1 98.62 115 VAL B C 1
ATOM 2314 O O . VAL B 1 115 ? -13.086 6.367 8.766 1 98.62 115 VAL B O 1
ATOM 2317 N N . LEU B 1 116 ? -12.836 7.258 10.797 1 98.75 116 LEU B N 1
ATOM 2318 C CA . LEU B 1 116 ? -12.25 6.055 11.383 1 98.75 116 LEU B CA 1
ATOM 2319 C C . LEU B 1 116 ? -13.242 4.895 11.344 1 98.75 116 LEU B C 1
ATOM 2321 O O . LEU B 1 116 ? -12.844 3.746 11.133 1 98.75 116 LEU B O 1
ATOM 2325 N N . ARG B 1 117 ? -14.492 5.133 11.492 1 98.56 117 ARG B N 1
ATOM 2326 C CA . ARG B 1 117 ? -15.508 4.082 11.492 1 98.56 117 ARG B CA 1
ATOM 2327 C C . ARG B 1 117 ? -15.656 3.467 10.102 1 98.56 117 ARG B C 1
ATOM 2329 O O . ARG B 1 117 ? -15.906 2.268 9.977 1 98.56 117 ARG B O 1
ATOM 2336 N N . ARG B 1 118 ? -15.508 4.285 9.125 1 97.56 118 ARG B N 1
ATOM 2337 C CA . ARG B 1 118 ? -15.531 3.734 7.777 1 97.56 118 ARG B CA 1
ATOM 2338 C C . ARG B 1 118 ? -14.391 2.742 7.57 1 97.56 118 ARG B C 1
ATOM 2340 O O . ARG B 1 118 ? -14.578 1.695 6.949 1 97.56 118 ARG B O 1
ATOM 2347 N N . ARG B 1 119 ? -13.18 3.072 8.062 1 97.44 119 ARG B N 1
ATOM 2348 C CA . ARG B 1 119 ? -12.039 2.158 7.988 1 97.44 119 ARG B CA 1
ATOM 2349 C C . ARG B 1 119 ? -12.297 0.9 8.812 1 97.44 119 ARG B C 1
ATOM 2351 O O . ARG B 1 119 ? -11.945 -0.204 8.391 1 97.44 119 ARG B O 1
ATOM 2358 N N . LEU B 1 120 ? -12.891 1.095 9.961 1 97.38 120 LEU B N 1
ATOM 2359 C CA . LEU B 1 120 ? -13.203 -0.026 10.844 1 97.38 120 LEU B CA 1
ATOM 2360 C C . LEU B 1 120 ? -14.141 -1.016 10.156 1 97.38 120 LEU B C 1
ATOM 2362 O O . LEU B 1 120 ? -13.898 -2.225 10.18 1 97.38 120 LEU B O 1
ATOM 2366 N N . VAL B 1 121 ? -15.18 -0.524 9.547 1 95.19 121 VAL B N 1
ATOM 2367 C CA . VAL B 1 121 ? -16.141 -1.356 8.836 1 95.19 121 VAL B CA 1
ATOM 2368 C C . VAL B 1 121 ? -15.438 -2.123 7.719 1 95.19 121 VAL B C 1
ATOM 2370 O O . VAL B 1 121 ? -15.664 -3.322 7.539 1 95.19 121 VAL B O 1
ATOM 2373 N N . PHE B 1 122 ? -14.594 -1.473 7.016 1 93.62 122 PHE B N 1
ATOM 2374 C CA . PHE B 1 122 ? -13.836 -2.092 5.938 1 93.62 122 PHE B CA 1
ATOM 2375 C C . PHE B 1 122 ? -12.977 -3.23 6.469 1 93.62 122 PHE B C 1
ATOM 2377 O O . PHE B 1 122 ? -12.953 -4.324 5.895 1 93.62 122 PHE B O 1
ATOM 2384 N N . LEU B 1 123 ? -12.25 -2.969 7.578 1 94 123 LEU B N 1
ATOM 2385 C CA . LEU B 1 123 ? -11.312 -3.947 8.117 1 94 123 LEU B CA 1
ATOM 2386 C C . LEU B 1 123 ? -12.055 -5.145 8.703 1 94 123 LEU B C 1
ATOM 2388 O O . LEU B 1 123 ? -11.5 -6.242 8.789 1 94 123 LEU B O 1
ATOM 2392 N N . GLU B 1 124 ? -13.266 -4.93 9.102 1 93.38 124 GLU B N 1
ATOM 2393 C CA . GLU B 1 124 ? -14.031 -5.992 9.75 1 93.38 124 GLU B CA 1
ATOM 2394 C C . GLU B 1 124 ? -14.688 -6.902 8.719 1 93.38 124 GLU B C 1
ATOM 2396 O O . GLU B 1 124 ? -15.148 -7.996 9.055 1 93.38 124 GLU B O 1
ATOM 2401 N N . GLU B 1 125 ? -14.75 -6.469 7.516 1 87.44 125 GLU B N 1
ATOM 2402 C CA . GLU B 1 125 ? -15.25 -7.344 6.453 1 87.44 125 GLU B CA 1
ATOM 2403 C C . GLU B 1 125 ? -14.289 -8.508 6.207 1 87.44 125 GLU B C 1
ATOM 2405 O O . GLU B 1 125 ? -13.094 -8.297 6 1 87.44 125 GLU B O 1
ATOM 2410 N N . PRO B 1 126 ? -14.875 -9.695 6.328 1 78.44 126 PRO B N 1
ATOM 2411 C CA . PRO B 1 126 ? -13.992 -10.828 6.027 1 78.44 126 PRO B CA 1
ATOM 2412 C C . PRO B 1 126 ? -13.43 -10.773 4.609 1 78.44 126 PRO B C 1
ATOM 2414 O O . PRO B 1 126 ? -14.172 -10.57 3.648 1 78.44 126 PRO B O 1
ATOM 2417 N N . ALA B 1 127 ? -12.203 -10.789 4.547 1 81.5 127 ALA B N 1
ATOM 2418 C CA . ALA B 1 127 ? -11.539 -10.781 3.248 1 81.5 127 ALA B CA 1
ATOM 2419 C C . ALA B 1 127 ? -10.18 -11.477 3.324 1 81.5 127 ALA B C 1
ATOM 2421 O O . ALA B 1 127 ? -9.641 -11.688 4.414 1 81.5 127 ALA B O 1
ATOM 2422 N N . SER B 1 128 ? -9.852 -12.047 2.174 1 88 128 SER B N 1
ATOM 2423 C CA . SER B 1 128 ? -8.523 -12.609 1.975 1 88 128 SER B CA 1
ATOM 2424 C C . SER B 1 128 ? -7.98 -12.273 0.587 1 88 128 SER B C 1
ATOM 2426 O O . SER B 1 128 ? -8.727 -11.805 -0.277 1 88 128 SER B O 1
ATOM 2428 N N . PHE B 1 129 ? -6.672 -12.445 0.426 1 93 129 PHE B N 1
ATOM 2429 C CA . PHE B 1 129 ? -6.031 -12.305 -0.877 1 93 129 PHE B CA 1
ATOM 2430 C C . PHE B 1 129 ? -6.242 -13.562 -1.72 1 93 129 PHE B C 1
ATOM 2432 O O . PHE B 1 129 ? -6.184 -13.5 -2.951 1 93 129 PHE B O 1
ATOM 2439 N N . PHE B 1 130 ? -6.445 -14.633 -0.997 1 94.31 130 PHE B N 1
ATOM 2440 C CA . PHE B 1 130 ? -6.523 -15.938 -1.646 1 94.31 130 PHE B CA 1
ATOM 2441 C C . PHE B 1 130 ? -7.789 -16.672 -1.229 1 94.31 130 PHE B C 1
ATOM 2443 O O . PHE B 1 130 ? -8.219 -16.578 -0.078 1 94.31 130 PHE B O 1
ATOM 2450 N N . TYR B 1 131 ? -8.305 -17.469 -2.258 1 92.5 131 TYR B N 1
ATOM 2451 C CA . TYR B 1 131 ? -9.594 -18.109 -2.014 1 92.5 131 TYR B CA 1
ATOM 2452 C C . TYR B 1 131 ? -9.609 -19.531 -2.562 1 92.5 131 TYR B C 1
ATOM 2454 O O . TYR B 1 131 ? -8.969 -19.812 -3.576 1 92.5 131 TYR B O 1
ATOM 2462 N N . GLU B 1 132 ? -10.266 -20.406 -1.928 1 92.19 132 GLU B N 1
ATOM 2463 C CA . GLU B 1 132 ? -10.75 -21.688 -2.439 1 92.19 132 GLU B CA 1
ATOM 2464 C C . GLU B 1 132 ? -12.242 -21.625 -2.754 1 92.19 132 GLU B C 1
ATOM 2466 O O . GLU B 1 132 ? -13.078 -21.703 -1.848 1 92.19 132 GLU B O 1
ATOM 2471 N N . GLY B 1 133 ? -12.477 -21.484 -4.078 1 87.5 133 GLY B N 1
ATOM 2472 C CA . GLY B 1 133 ? -13.828 -21.047 -4.398 1 87.5 133 GLY B CA 1
ATOM 2473 C C . GLY B 1 133 ? -14.172 -19.688 -3.82 1 87.5 133 GLY B C 1
ATOM 2474 O O . GLY B 1 133 ? -13.477 -18.703 -4.062 1 87.5 133 GLY B O 1
ATOM 2475 N N . ASP B 1 134 ? -15.125 -19.672 -2.973 1 87.31 134 ASP B N 1
ATOM 2476 C CA . ASP B 1 134 ? -15.531 -18.406 -2.381 1 87.31 134 ASP B CA 1
ATOM 2477 C C . ASP B 1 134 ? -15.07 -18.312 -0.928 1 87.31 134 ASP B C 1
ATOM 2479 O O . ASP B 1 134 ? -15.258 -17.281 -0.281 1 87.31 134 ASP B O 1
ATOM 2483 N N . ARG B 1 135 ? -14.391 -19.297 -0.564 1 91.81 135 ARG B N 1
ATOM 2484 C CA . ARG B 1 135 ? -13.93 -19.312 0.819 1 91.81 135 ARG B CA 1
ATOM 2485 C C . ARG B 1 135 ? -12.562 -18.656 0.946 1 91.81 135 ARG B C 1
ATOM 2487 O O . ARG B 1 135 ? -11.586 -19.094 0.334 1 91.81 135 ARG B O 1
ATOM 2494 N N . PRO B 1 136 ? -12.547 -17.625 1.782 1 92.38 136 PRO B N 1
ATOM 2495 C CA . PRO B 1 136 ? -11.234 -17.031 2.004 1 92.38 136 PRO B CA 1
ATOM 2496 C C . PRO B 1 136 ? -10.273 -17.953 2.738 1 92.38 136 PRO B C 1
ATOM 2498 O O . PRO B 1 136 ? -10.68 -18.672 3.658 1 92.38 136 PRO B O 1
ATOM 2501 N N . LEU B 1 137 ? -8.977 -17.938 2.334 1 94.06 137 LEU B N 1
ATOM 2502 C CA . LEU B 1 137 ? -7.969 -18.797 2.953 1 94.06 137 LEU B CA 1
ATOM 2503 C C . LEU B 1 137 ? -7.176 -18.031 4.004 1 94.06 137 LEU B C 1
ATOM 2505 O O . LEU B 1 137 ? -6.969 -16.812 3.869 1 94.06 137 LEU B O 1
ATOM 2509 N N . ARG B 1 138 ? -6.785 -18.859 5.051 1 94.25 138 ARG B N 1
ATOM 2510 C CA . ARG B 1 138 ? -5.965 -18.312 6.125 1 94.25 138 ARG B CA 1
ATOM 2511 C C . ARG B 1 138 ? -4.52 -18.781 6.004 1 94.25 138 ARG B C 1
ATOM 2513 O O . ARG B 1 138 ? -4.23 -19.75 5.301 1 94.25 138 ARG B O 1
ATOM 2520 N N . ALA B 1 139 ? -3.658 -18.016 6.727 1 94.75 139 ALA B N 1
ATOM 2521 C CA . ALA B 1 139 ? -2.227 -18.281 6.664 1 94.75 139 ALA B CA 1
ATOM 2522 C C . ALA B 1 139 ? -1.937 -19.75 6.988 1 94.75 139 ALA B C 1
ATOM 2524 O O . ALA B 1 139 ? -1.11 -20.391 6.328 1 94.75 139 ALA B O 1
ATOM 2525 N N . GLU B 1 140 ? -2.627 -20.266 7.957 1 94.5 140 GLU B N 1
ATOM 2526 C CA . GLU B 1 140 ? -2.381 -21.625 8.43 1 94.5 140 GLU B CA 1
ATOM 2527 C C . GLU B 1 140 ? -2.77 -22.656 7.375 1 94.5 140 GLU B C 1
ATOM 2529 O O . GLU B 1 140 ? -2.344 -23.812 7.445 1 94.5 140 GLU B O 1
ATOM 2534 N N . GLU B 1 141 ? -3.533 -22.266 6.406 1 95.25 141 GLU B N 1
ATOM 2535 C CA . GLU B 1 141 ? -4.02 -23.172 5.371 1 95.25 141 GLU B CA 1
ATOM 2536 C C . GLU B 1 141 ? -3.117 -23.141 4.141 1 95.25 141 GLU B C 1
ATOM 2538 O O . GLU B 1 141 ? -3.32 -23.906 3.195 1 95.25 141 GLU B O 1
ATOM 2543 N N . MET B 1 142 ? -2.15 -22.25 4.219 1 94.38 142 MET B N 1
ATOM 2544 C CA . MET B 1 142 ? -1.299 -22.078 3.045 1 94.38 142 MET B CA 1
ATOM 2545 C C . MET B 1 142 ? -0.113 -23.031 3.082 1 94.38 142 MET B C 1
ATOM 2547 O O . MET B 1 142 ? 0.646 -23.062 4.051 1 94.38 142 MET B O 1
ATOM 2551 N N . GLU B 1 143 ? 0.059 -23.828 2.076 1 94.5 143 GLU B N 1
ATOM 2552 C CA . GLU B 1 143 ? 1.263 -24.641 1.919 1 94.5 143 GLU B CA 1
ATOM 2553 C C . GLU B 1 143 ? 2.418 -23.797 1.364 1 94.5 143 GLU B C 1
ATOM 2555 O O . GLU B 1 143 ? 3.566 -23.984 1.776 1 94.5 143 GLU B O 1
ATOM 2560 N N . ASP B 1 144 ? 2.096 -22.906 0.471 1 96.5 144 ASP B N 1
ATOM 2561 C CA . ASP B 1 144 ? 3.068 -21.984 -0.113 1 96.5 144 ASP B CA 1
ATOM 2562 C C . ASP B 1 144 ? 3.572 -20.984 0.924 1 96.5 144 ASP B C 1
ATOM 2564 O O . ASP B 1 144 ? 2.809 -20.156 1.413 1 96.5 144 ASP B O 1
ATOM 2568 N N . PRO B 1 145 ? 4.902 -21.016 1.219 1 97.25 145 PRO B N 1
ATOM 2569 C CA . PRO B 1 145 ? 5.398 -20.156 2.297 1 97.25 145 PRO B CA 1
ATOM 2570 C C . PRO B 1 145 ? 5.305 -18.672 1.959 1 97.25 145 PRO B C 1
ATOM 2572 O O . PRO B 1 145 ? 5.246 -17.828 2.861 1 97.25 145 PRO B O 1
ATOM 2575 N N . PHE B 1 146 ? 5.297 -18.359 0.718 1 98.56 146 PHE B N 1
ATOM 2576 C CA . PHE B 1 146 ? 5.25 -16.953 0.322 1 98.56 146 PHE B CA 1
ATOM 2577 C C . PHE B 1 146 ? 3.84 -16.406 0.456 1 98.56 146 PHE B C 1
ATOM 2579 O O . PHE B 1 146 ? 3.645 -15.305 0.979 1 98.56 146 PHE B O 1
ATOM 2586 N N . ARG B 1 147 ? 2.85 -17.141 0.004 1 97.88 147 ARG B N 1
ATOM 2587 C CA . ARG B 1 147 ? 1.465 -16.719 0.211 1 97.88 147 ARG B CA 1
ATOM 2588 C C . ARG B 1 147 ? 1.113 -16.719 1.695 1 97.88 147 ARG B C 1
ATOM 2590 O O . ARG B 1 147 ? 0.354 -15.859 2.152 1 97.88 147 ARG B O 1
ATOM 2597 N N . ARG B 1 148 ? 1.69 -17.656 2.408 1 97.62 148 ARG B N 1
ATOM 2598 C CA . ARG B 1 148 ? 1.539 -17.625 3.859 1 97.62 148 ARG B CA 1
ATOM 2599 C C . ARG B 1 148 ? 2.113 -16.344 4.441 1 97.62 148 ARG B C 1
ATOM 2601 O O . ARG B 1 148 ? 1.541 -15.766 5.371 1 97.62 148 ARG B O 1
ATOM 2608 N N . GLY B 1 149 ? 3.25 -15.945 3.887 1 98.12 149 GLY B N 1
ATOM 2609 C CA . GLY B 1 149 ? 3.846 -14.695 4.316 1 98.12 149 GLY B CA 1
ATOM 2610 C C . GLY B 1 149 ? 2.943 -13.492 4.09 1 98.12 149 GLY B C 1
ATOM 2611 O O . GLY B 1 149 ? 2.779 -12.656 4.98 1 98.12 149 GLY B O 1
ATOM 2612 N N . VAL B 1 150 ? 2.346 -13.43 2.93 1 97.38 150 VAL B N 1
ATOM 2613 C CA . VAL B 1 150 ? 1.415 -12.352 2.609 1 97.38 150 VAL B CA 1
ATOM 2614 C C . VAL B 1 150 ? 0.314 -12.289 3.666 1 97.38 150 VAL B C 1
ATOM 2616 O O . VAL B 1 150 ? 0.044 -11.227 4.227 1 97.38 150 VAL B O 1
ATOM 2619 N N . LEU B 1 151 ? -0.29 -13.406 3.938 1 96.75 151 LEU B N 1
ATOM 2620 C CA . LEU B 1 151 ? -1.417 -13.469 4.863 1 96.75 151 LEU B CA 1
ATOM 2621 C C . LEU B 1 151 ? -0.967 -13.172 6.289 1 96.75 151 LEU B C 1
ATOM 2623 O O . LEU B 1 151 ? -1.694 -12.531 7.051 1 96.75 151 LEU B O 1
ATOM 2627 N N . THR B 1 152 ? 0.228 -13.594 6.656 1 96.94 152 THR B N 1
ATOM 2628 C CA . THR B 1 152 ? 0.775 -13.352 7.984 1 96.94 152 THR B CA 1
ATOM 2629 C C . THR B 1 152 ? 0.99 -11.852 8.211 1 96.94 152 THR B C 1
ATOM 2631 O O . THR B 1 152 ? 0.596 -11.312 9.242 1 96.94 152 THR B O 1
ATOM 2634 N N . ILE B 1 153 ? 1.577 -11.242 7.273 1 96.62 153 ILE B N 1
ATOM 2635 C CA . ILE B 1 153 ? 1.854 -9.812 7.355 1 96.62 153 ILE B CA 1
ATOM 2636 C C . ILE B 1 153 ? 0.54 -9.031 7.371 1 96.62 153 ILE B C 1
ATOM 2638 O O . ILE B 1 153 ? 0.36 -8.125 8.188 1 96.62 153 ILE B O 1
ATOM 2642 N N . ALA B 1 154 ? -0.369 -9.391 6.488 1 94.56 154 ALA B N 1
ATOM 2643 C CA . ALA B 1 154 ? -1.664 -8.719 6.402 1 94.56 154 ALA B CA 1
ATOM 2644 C C . ALA B 1 154 ? -2.428 -8.836 7.719 1 94.56 154 ALA B C 1
ATOM 2646 O O . ALA B 1 154 ? -3.045 -7.867 8.172 1 94.56 154 ALA B O 1
ATOM 2647 N N . ARG B 1 155 ? -2.395 -9.953 8.328 1 94.56 155 ARG B N 1
ATOM 2648 C CA . ARG B 1 155 ? -3.092 -10.18 9.586 1 94.56 155 ARG B CA 1
ATOM 2649 C C . ARG B 1 155 ? -2.5 -9.312 10.695 1 94.56 155 ARG B C 1
ATOM 2651 O O . ARG B 1 155 ? -3.236 -8.703 11.477 1 94.56 155 ARG B O 1
ATOM 2658 N N . ALA B 1 156 ? -1.225 -9.297 10.773 1 95.81 156 ALA B N 1
ATOM 2659 C CA . ALA B 1 156 ? -0.567 -8.477 11.789 1 95.81 156 ALA B CA 1
ATOM 2660 C C . ALA B 1 156 ? -0.929 -7.008 11.633 1 95.81 156 ALA B C 1
ATOM 2662 O O . ALA B 1 156 ? -1.211 -6.32 12.617 1 95.81 156 ALA B O 1
ATOM 2663 N N . THR B 1 157 ? -0.863 -6.566 10.422 1 95.06 157 THR B N 1
ATOM 2664 C CA . THR B 1 157 ? -1.231 -5.188 10.125 1 95.06 157 THR B CA 1
ATOM 2665 C C . THR B 1 157 ? -2.676 -4.91 10.539 1 95.06 157 THR B C 1
ATOM 2667 O O . THR B 1 157 ? -2.961 -3.908 11.195 1 95.06 157 THR B O 1
ATOM 2670 N N . GLY B 1 158 ? -3.578 -5.777 10.109 1 95.38 158 GLY B N 1
ATOM 2671 C CA . GLY B 1 158 ? -4.988 -5.621 10.43 1 95.38 158 GLY B CA 1
ATOM 2672 C C . GLY B 1 158 ? -5.266 -5.598 11.922 1 95.38 158 GLY B C 1
ATOM 2673 O O . GLY B 1 158 ? -6.035 -4.766 12.398 1 95.38 158 GLY B O 1
ATOM 2674 N N . GLU B 1 159 ? -4.641 -6.473 12.648 1 96.56 159 GLU B N 1
ATOM 2675 C CA . GLU B 1 159 ? -4.84 -6.559 14.094 1 96.56 159 GLU B CA 1
ATOM 2676 C C . GLU B 1 159 ? -4.344 -5.297 14.789 1 96.56 159 GLU B C 1
ATOM 2678 O O . GLU B 1 159 ? -5.02 -4.766 15.672 1 96.56 159 GLU B O 1
ATOM 2683 N N . ALA B 1 160 ? -3.17 -4.867 14.383 1 97.44 160 ALA B N 1
ATOM 2684 C CA . ALA B 1 160 ? -2.625 -3.641 14.961 1 97.44 160 ALA B CA 1
ATOM 2685 C C . ALA B 1 160 ? -3.537 -2.449 14.68 1 97.44 160 ALA B C 1
ATOM 2687 O O . ALA B 1 160 ? -3.791 -1.632 15.57 1 97.44 160 ALA B O 1
ATOM 2688 N N . GLU B 1 161 ? -3.998 -2.393 13.453 1 98.06 161 GLU B N 1
ATOM 2689 C CA . GLU B 1 161 ? -4.852 -1.264 13.086 1 98.06 161 GLU B CA 1
ATOM 2690 C C . GLU B 1 161 ? -6.188 -1.324 13.82 1 98.06 161 GLU B C 1
ATOM 2692 O O . GLU B 1 161 ? -6.684 -0.303 14.305 1 98.06 161 GLU B O 1
ATOM 2697 N N . LEU B 1 162 ? -6.758 -2.486 13.898 1 97.94 162 LEU B N 1
ATOM 2698 C CA . LEU B 1 162 ? -8.031 -2.631 14.609 1 97.94 162 LEU B CA 1
ATOM 2699 C C . LEU B 1 162 ? -7.887 -2.221 16.062 1 97.94 162 LEU B C 1
ATOM 2701 O O . LEU B 1 162 ? -8.75 -1.521 16.609 1 97.94 162 LEU B O 1
ATOM 2705 N N . GLY B 1 163 ? -6.855 -2.688 16.703 1 98.06 163 GLY B N 1
ATOM 2706 C CA . GLY B 1 163 ? -6.602 -2.271 18.078 1 98.06 163 GLY B CA 1
ATOM 2707 C C . GLY B 1 163 ? -6.488 -0.767 18.234 1 98.06 163 GLY B C 1
ATOM 2708 O O . GLY B 1 163 ? -7.102 -0.182 19.125 1 98.06 163 GLY B O 1
ATOM 2709 N N . TRP B 1 164 ? -5.734 -0.174 17.406 1 98.38 164 TRP B N 1
ATOM 2710 C CA . TRP B 1 164 ? -5.551 1.273 17.438 1 98.38 164 TRP B CA 1
ATOM 2711 C C . TRP B 1 164 ? -6.871 1.994 17.172 1 98.38 164 TRP B C 1
ATOM 2713 O O . TRP B 1 164 ? -7.207 2.959 17.875 1 98.38 164 TRP B O 1
ATOM 2723 N N . LEU B 1 165 ? -7.594 1.562 16.125 1 98.5 165 LEU B N 1
ATOM 2724 C CA . LEU B 1 165 ? -8.859 2.193 15.758 1 98.5 165 LEU B CA 1
ATOM 2725 C C . LEU B 1 165 ? -9.836 2.182 16.938 1 98.5 165 LEU B C 1
ATOM 2727 O O . LEU B 1 165 ? -10.445 3.205 17.25 1 98.5 165 LEU B O 1
ATOM 2731 N N . ARG B 1 166 ? -9.961 1.097 17.578 1 98.06 166 ARG B N 1
ATOM 2732 C CA . ARG B 1 166 ? -10.914 0.961 18.672 1 98.06 166 ARG B CA 1
ATOM 2733 C C . ARG B 1 166 ? -10.531 1.862 19.844 1 98.06 166 ARG B C 1
ATOM 2735 O O . ARG B 1 166 ? -11.383 2.559 20.406 1 98.06 166 ARG B O 1
ATOM 2742 N N . THR B 1 167 ? -9.281 1.902 20.141 1 97.88 167 THR B N 1
ATOM 2743 C CA . THR B 1 167 ? -8.805 2.754 21.219 1 97.88 167 THR B CA 1
ATOM 2744 C C . THR B 1 167 ? -9.008 4.227 20.875 1 97.88 167 THR B C 1
ATOM 2746 O O . THR B 1 167 ? -9.461 5.008 21.719 1 97.88 167 THR B O 1
ATOM 2749 N N . THR B 1 168 ? -8.656 4.609 19.688 1 98.06 168 THR B N 1
ATOM 2750 C CA . THR B 1 168 ? -8.766 6.004 19.266 1 98.06 168 THR B CA 1
ATOM 2751 C C . THR B 1 168 ? -10.227 6.434 19.188 1 98.06 168 THR B C 1
ATOM 2753 O O . THR B 1 168 ? -10.57 7.551 19.578 1 98.06 168 THR B O 1
ATOM 2756 N N . LEU B 1 169 ? -11.062 5.543 18.703 1 98.19 169 LEU B N 1
ATOM 2757 C CA . LEU B 1 169 ? -12.484 5.84 18.625 1 98.19 169 LEU B CA 1
ATOM 2758 C C . LEU B 1 169 ? -13.078 6.039 20.016 1 98.19 169 LEU B C 1
ATOM 2760 O O . LEU B 1 169 ? -13.906 6.93 20.219 1 98.19 169 LEU B O 1
ATOM 2764 N N . GLU B 1 170 ? -12.688 5.242 20.969 1 97.44 170 GLU B N 1
ATOM 2765 C CA . GLU B 1 170 ? -13.133 5.414 22.344 1 97.44 170 GLU B CA 1
ATOM 2766 C C . GLU B 1 170 ? -12.742 6.785 22.875 1 97.44 170 GLU B C 1
ATOM 2768 O O . GLU B 1 170 ? -13.539 7.441 23.562 1 97.44 170 GLU B O 1
ATOM 2773 N N . SER B 1 171 ? -11.562 7.184 22.578 1 96.44 171 SER B N 1
ATOM 2774 C CA . SER B 1 171 ? -11.07 8.477 23.031 1 96.44 171 SER B CA 1
ATOM 2775 C C . SER B 1 171 ? -11.844 9.625 22.375 1 96.44 171 SER B C 1
ATOM 2777 O O . SER B 1 171 ? -12.188 10.602 23.047 1 96.44 171 SER B O 1
ATOM 2779 N N . LEU B 1 172 ? -12.094 9.531 21.109 1 96.19 172 LEU B N 1
ATOM 2780 C CA . LEU B 1 172 ? -12.812 10.57 20.391 1 96.19 172 LEU B CA 1
ATOM 2781 C C . LEU B 1 172 ? -14.258 10.672 20.875 1 96.19 172 LEU B C 1
ATOM 2783 O O . LEU B 1 172 ? -14.812 11.773 20.953 1 96.19 172 LEU B O 1
ATOM 2787 N N . ASP B 1 173 ? -14.844 9.562 21.203 1 92.56 173 ASP B N 1
ATOM 2788 C CA . ASP B 1 173 ? -16.25 9.523 21.625 1 92.56 173 ASP B CA 1
ATOM 2789 C C . ASP B 1 173 ? -16.406 10.109 23.016 1 92.56 173 ASP B C 1
ATOM 2791 O O . ASP B 1 173 ? -17.5 10.578 23.375 1 92.56 173 ASP B O 1
ATOM 2795 N N . ARG B 1 174 ? -15.359 10.062 23.734 1 89.25 174 ARG B N 1
ATOM 2796 C CA . ARG B 1 174 ? -15.406 10.664 25.062 1 89.25 174 ARG B CA 1
ATOM 2797 C C . ARG B 1 174 ? -15.32 12.188 24.984 1 89.25 174 ARG B C 1
ATOM 2799 O O . ARG B 1 174 ? -15.719 12.883 25.922 1 89.25 174 ARG B O 1
ATOM 2806 N N . HIS B 1 175 ? -14.727 12.695 24.016 1 79.88 175 HIS B N 1
ATOM 2807 C CA . HIS B 1 175 ? -14.555 14.133 23.859 1 79.88 175 HIS B CA 1
ATOM 2808 C C . HIS B 1 175 ? -15.773 14.758 23.188 1 79.88 175 HIS B C 1
ATOM 2810 O O . HIS B 1 175 ? -15.797 15.969 22.953 1 79.88 175 HIS B O 1
ATOM 2816 N N . VAL B 1 176 ? -16.719 13.883 22.906 1 72.69 176 VAL B N 1
ATOM 2817 C CA . VAL B 1 176 ? -17.984 14.391 22.391 1 72.69 176 VAL B CA 1
ATOM 2818 C C . VAL B 1 176 ? -19.016 14.422 23.516 1 72.69 176 VAL B C 1
ATOM 2820 O O . VAL B 1 176 ? -19.016 13.555 24.391 1 72.69 176 VAL B O 1
#

InterPro domains:
  IPR005149 Transcription regulator PadR, N-terminal [PF03551] (6-79)
  IPR036388 Winged helix-like DNA-binding domain superfamily [G3DSA:1.10.10.10] (1-88)
  IPR036390 Winged helix DNA-binding domain superfamily [SSF46785] (2-174)
  IPR052509 Metal-responsive DNA-binding regulator [PTHR33169] (1-102)

Organism: Streptomyces microflavus (NCBI:txid1919)

Radius of gyration: 22.68 Å; Cα contacts (8 Å, |Δi|>4): 461; chains: 2; bounding box: 47×66×54 Å

pLDDT: mean 92.72, std 9.54, range [54.19, 98.75]

Solvent-accessible surface area (backbone atoms only — not comparable to full-atom values): 18904 Å² total; per-residue (Å²): 105,66,66,59,50,52,47,44,54,27,67,76,39,68,35,36,65,67,58,47,43,53,52,46,18,35,58,74,11,76,53,46,71,60,50,65,87,56,49,53,58,51,50,50,52,36,35,76,71,50,28,32,46,77,43,76,42,85,38,93,88,50,76,68,45,50,36,35,35,56,31,75,59,24,51,51,49,49,40,50,45,62,68,58,58,53,69,49,37,58,52,27,67,70,42,27,46,55,50,33,62,46,41,79,68,42,84,47,51,66,53,46,43,54,50,53,46,55,38,49,55,59,69,66,47,89,77,41,59,44,60,62,85,88,41,66,54,52,40,90,72,42,84,51,69,43,46,19,46,47,43,48,25,51,48,40,26,50,52,44,40,51,55,47,49,54,55,51,43,54,55,38,57,64,76,98,104,64,66,60,51,53,48,43,54,25,68,75,40,68,36,36,65,67,60,46,43,54,51,46,18,37,57,73,12,75,50,47,69,60,50,65,85,57,50,51,58,50,51,50,53,36,35,75,71,50,27,31,46,78,42,78,39,85,38,92,88,49,75,68,46,51,37,35,34,56,30,74,59,24,53,51,48,47,39,51,45,63,66,57,58,54,68,50,37,58,52,28,65,72,41,29,45,57,49,33,61,44,42,78,68,41,84,46,52,66,56,44,40,53,50,52,48,55,38,49,55,59,70,66,46,88,77,40,58,44,62,63,86,88,42,66,55,52,40,90,74,43,82,51,67,43,46,20,44,45,42,47,25,51,48,40,26,50,52,42,41,51,54,48,50,54,53,50,44,55,55,37,57,64,76,95

Secondary structure (DSSP, 8-state):
-HHHHHHHHHHH--EEHHHHHHHHHHHH-TTS---HHHHHHHHHHHHHTTSEEEEEE--SSS--EEEEEE-HHHHHHHHHHHHS--HHHHH-HHHHHHHHHHGGGSS-HHHHHHHHHHHHHHHHS---S-EETTEEP-GGG--SHHHHHHHHHHHHHHHHHHHHHHHHHHHHHHT-/-HHHHHHHHHHH--EEHHHHHHHHHHHH-SSS---HHHHHHHHHHHHHTTSEEEEEE--SSS--EEEEEE-HHHHHHHHHHHHS--HHHHH-HHHHHHHHHHGGGSS-HHHHHHHHHHHHHHHHS---S-EETTEEP-GGG--SHHHHHHHHHHHHHHHHHHHHHHHHHHHHHHT-

Foldseek 3Di:
DLLLLLLQVQVVHKDFPVVSQVVSCVQQVVPHRDDPVRNVVSVVVCVVVVQKDWDFDDDPPDDTTIIIHGDPVNLVVSLVCLLDPDPCCLQPPSSVSSSVVRNPSNPALVSSLVSLVSNLVNLPPDDAPDDDVNHHDALVRDPDPVSSVVRVVVVVVSVVSNVVSVVSSVVSVVVD/DLLLLLLQVQVVHKDFPVVSQVVSCVQQVVPHRDDPVRNVVSVVVCVVVVQKDWDFDDDPPDDTTIIIHGDPVNLVVSLVCLLDPDPCCLQPPSSVSSSVVRNPSNPALVSSLVSLVSNLVNLPPDDAPDDDVNHHDALVRDPDPVSSVVRVVVVVVSVVSNVVSVVSSVVSVVVD